Protein AF-A0A969NLT0-F1 (afdb_monomer_lite)

Sequence (272 aa):
MYQADAVTLHLYNGHGLNSQIDSNSTYPFFSSEEVQLILGQPFRSWQKLQNNDQLKLIPDNKQIWITEYNLFENVFGKNNRDKQQRVMGSWTHGLYALTMSLLFLEDSRIAIACNHVLTGNSRFAAIFANKGSFINPSDEDFRVKPKSLSATGSTLSLLGEATSGMTQAQKIDFSPESTLVGKKNFKYPALYGWTFNDGKHSQAIITNLSNQNIRINLEQIFSDSVSYQQFSAAPQTLIKGNEVIKRKSDTVFPEIMLPAYSVTKLSSLPSF

Structure (mmCIF, N/CA/C/O backbone):
data_AF-A0A969NLT0-F1
#
_entry.id   AF-A0A969NLT0-F1
#
loop_
_atom_site.group_PDB
_atom_site.id
_atom_site.type_symbol
_atom_site.label_atom_id
_atom_site.label_alt_id
_atom_site.label_comp_id
_atom_site.label_asym_id
_atom_site.label_entity_id
_atom_site.label_seq_id
_atom_site.pdbx_PDB_ins_code
_atom_site.Cartn_x
_atom_site.Cartn_y
_atom_site.Cartn_z
_atom_site.occupancy
_atom_site.B_iso_or_equiv
_atom_site.auth_seq_id
_atom_site.auth_comp_id
_atom_site.auth_asym_id
_atom_site.auth_atom_id
_atom_site.pdbx_PDB_model_num
ATOM 1 N N . MET A 1 1 ? -36.506 -9.979 -10.449 1.00 52.00 1 MET A N 1
ATOM 2 C CA . MET A 1 1 ? -35.798 -10.329 -9.199 1.00 52.00 1 MET A CA 1
ATOM 3 C C . MET A 1 1 ? -34.416 -10.827 -9.606 1.00 52.00 1 MET A C 1
ATOM 5 O O . MET A 1 1 ? -34.352 -11.805 -10.339 1.00 52.00 1 MET A O 1
ATOM 9 N N . TYR A 1 2 ? -33.337 -10.107 -9.284 1.00 60.22 2 TYR A N 1
ATOM 10 C CA . TYR A 1 2 ? -31.988 -10.496 -9.722 1.00 60.22 2 TYR A CA 1
ATOM 11 C C . TYR A 1 2 ? -31.476 -11.670 -8.873 1.00 60.22 2 TYR A C 1
ATOM 13 O O . TYR A 1 2 ? -31.337 -11.534 -7.656 1.00 60.22 2 TYR A O 1
ATOM 21 N N . GLN A 1 3 ? -31.236 -12.811 -9.526 1.00 84.25 3 GLN A N 1
ATOM 22 C CA . GLN A 1 3 ? -30.889 -14.094 -8.896 1.00 84.25 3 GLN A CA 1
ATOM 23 C C . GLN A 1 3 ? -29.448 -14.174 -8.374 1.00 84.25 3 GLN A C 1
ATOM 25 O O . GLN A 1 3 ? -29.177 -14.995 -7.513 1.00 84.25 3 GLN A O 1
ATOM 30 N N . ALA A 1 4 ? -28.525 -13.350 -8.876 1.00 87.88 4 ALA A N 1
ATOM 31 C CA . ALA A 1 4 ? -27.116 -13.429 -8.488 1.00 87.88 4 ALA A CA 1
ATOM 32 C C . ALA A 1 4 ? -26.875 -12.874 -7.075 1.00 87.88 4 ALA A C 1
ATOM 34 O O . ALA A 1 4 ? -27.399 -11.809 -6.749 1.00 87.88 4 ALA A O 1
ATOM 35 N N . ASP A 1 5 ? -26.059 -13.550 -6.264 1.00 88.38 5 ASP A N 1
ATOM 36 C CA . ASP A 1 5 ? -25.717 -13.131 -4.892 1.00 88.38 5 ASP A CA 1
ATOM 37 C C . ASP A 1 5 ? -24.634 -12.043 -4.839 1.00 88.38 5 ASP A C 1
ATOM 39 O O . ASP A 1 5 ? -24.593 -11.237 -3.905 1.00 88.38 5 ASP A O 1
ATOM 43 N N . ALA A 1 6 ? -23.791 -11.980 -5.873 1.00 93.69 6 ALA A N 1
ATOM 44 C CA . ALA A 1 6 ? -22.678 -11.048 -5.964 1.00 93.69 6 ALA A CA 1
ATOM 45 C C . ALA A 1 6 ? -22.436 -10.550 -7.397 1.00 93.69 6 ALA A C 1
ATOM 47 O O . ALA A 1 6 ? -22.827 -11.193 -8.375 1.00 93.69 6 ALA A O 1
ATOM 48 N N . VAL A 1 7 ? -21.747 -9.414 -7.509 1.00 94.06 7 VAL A N 1
ATOM 49 C CA . VAL A 1 7 ? -21.198 -8.872 -8.759 1.00 94.06 7 VAL A CA 1
ATOM 50 C C . VAL A 1 7 ? -19.675 -8.906 -8.692 1.00 94.06 7 VAL A C 1
ATOM 52 O O . VAL A 1 7 ? -19.083 -8.499 -7.694 1.00 94.06 7 VAL A O 1
ATOM 55 N N . THR A 1 8 ? -19.030 -9.363 -9.764 1.00 94.88 8 THR A N 1
ATOM 56 C CA . THR A 1 8 ? -17.567 -9.450 -9.850 1.00 94.88 8 THR A CA 1
ATOM 57 C C . THR A 1 8 ? -16.970 -8.249 -10.575 1.00 94.88 8 THR A C 1
ATOM 59 O O . THR A 1 8 ? -17.441 -7.893 -11.657 1.00 94.88 8 THR A O 1
AT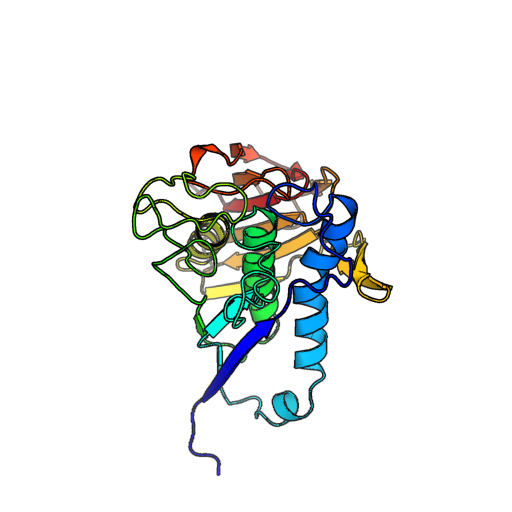OM 62 N N . LEU A 1 9 ? -15.901 -7.666 -10.031 1.00 94.81 9 LEU A N 1
ATOM 63 C CA . LEU A 1 9 ? -15.171 -6.545 -10.631 1.00 94.81 9 LEU A CA 1
ATOM 64 C C . LEU A 1 9 ? -13.683 -6.874 -10.777 1.00 94.81 9 LEU A C 1
ATOM 66 O O . LEU A 1 9 ? -13.064 -7.397 -9.852 1.00 94.81 9 LEU A O 1
ATOM 70 N N . HIS A 1 10 ? -13.094 -6.511 -11.918 1.00 94.88 10 HIS A N 1
ATOM 71 C CA . HIS A 1 10 ? -11.644 -6.547 -12.135 1.00 94.88 10 HIS A CA 1
ATOM 72 C C . HIS A 1 10 ? -11.117 -5.113 -12.201 1.00 94.88 10 HIS A C 1
ATOM 74 O O . HIS A 1 10 ? -11.501 -4.345 -13.086 1.00 94.88 10 HIS A O 1
ATOM 80 N N . LEU A 1 11 ? -10.250 -4.736 -11.262 1.00 94.62 11 LEU A N 1
ATOM 81 C CA . LEU A 1 11 ? -9.803 -3.357 -11.076 1.00 94.62 11 LEU A CA 1
ATOM 82 C C . LEU A 1 11 ? -8.306 -3.223 -11.363 1.00 94.62 11 LEU A C 1
ATOM 84 O O . LEU A 1 11 ? -7.460 -3.302 -10.472 1.00 94.62 11 LEU A O 1
ATOM 88 N N . TYR A 1 12 ? -7.994 -2.971 -12.632 1.00 92.12 12 TYR A N 1
ATOM 89 C CA . TYR A 1 12 ? -6.643 -2.706 -13.118 1.00 92.12 12 TYR A CA 1
ATOM 90 C C . TYR A 1 12 ? -6.475 -1.225 -13.437 1.00 92.12 12 TYR A C 1
ATOM 92 O O . TYR A 1 12 ? -6.962 -0.731 -14.455 1.00 92.12 12 TYR A O 1
ATOM 100 N N . ASN A 1 13 ? -5.778 -0.507 -12.556 1.00 92.44 13 ASN A N 1
ATOM 101 C CA . ASN A 1 13 ? -5.567 0.931 -12.692 1.00 92.44 13 ASN A CA 1
ATOM 102 C C . ASN A 1 13 ? -4.110 1.242 -13.037 1.00 92.44 13 ASN A C 1
ATOM 104 O O . ASN A 1 13 ? -3.180 0.618 -12.532 1.00 92.44 13 ASN A O 1
ATOM 108 N N . GLY A 1 14 ? -3.908 2.237 -13.900 1.00 93.56 14 GLY A N 1
ATOM 109 C CA . GLY A 1 14 ? -2.571 2.692 -14.268 1.00 93.56 14 GLY A CA 1
ATOM 110 C C . GLY A 1 14 ? -1.877 3.502 -13.170 1.00 93.56 14 GLY A C 1
ATOM 111 O O . GLY A 1 14 ? -2.517 4.093 -12.298 1.00 93.56 14 GLY A O 1
ATOM 112 N N . HIS A 1 15 ? -0.555 3.623 -13.287 1.00 94.06 15 HIS A N 1
ATOM 113 C CA . HIS A 1 15 ? 0.282 4.489 -12.443 1.00 94.06 15 HIS A CA 1
ATOM 114 C C . HIS A 1 15 ? 0.031 5.992 -12.666 1.00 94.06 15 HIS A C 1
ATOM 116 O O . HIS A 1 15 ? 0.393 6.824 -11.844 1.00 94.06 15 HIS A O 1
ATOM 122 N N . GLY A 1 16 ? -0.603 6.378 -13.778 1.00 92.94 16 GLY A N 1
ATOM 123 C CA . GLY A 1 16 ? -1.070 7.746 -13.989 1.00 92.94 16 GLY A CA 1
ATOM 124 C C . GLY A 1 16 ? -0.045 8.749 -14.513 1.00 92.94 16 GLY A C 1
ATOM 125 O O . GLY A 1 16 ? -0.434 9.895 -14.734 1.00 92.94 16 GLY A O 1
ATOM 126 N N . LEU A 1 17 ? 1.199 8.360 -14.772 1.00 93.19 17 LEU A N 1
ATOM 127 C CA . LEU A 1 17 ? 2.192 9.270 -15.350 1.00 93.19 17 LEU A CA 1
ATOM 128 C C . LEU A 1 17 ? 1.921 9.516 -16.838 1.00 93.19 17 LEU A C 1
ATOM 130 O O . LEU A 1 17 ? 1.427 8.638 -17.540 1.00 93.19 17 LEU A O 1
ATOM 134 N N . ASN A 1 18 ? 2.242 10.727 -17.293 1.00 88.81 18 ASN A N 1
ATOM 135 C CA . ASN A 1 18 ? 2.190 11.135 -18.703 1.00 88.81 18 ASN A CA 1
ATOM 136 C C . ASN A 1 18 ? 3.574 11.548 -19.238 1.00 88.81 18 ASN A C 1
ATOM 138 O O . ASN A 1 18 ? 3.702 11.866 -20.417 1.00 88.81 18 ASN A O 1
ATOM 142 N N . SER A 1 19 ? 4.580 11.614 -18.364 1.00 86.69 19 SER A N 1
ATOM 143 C CA . SER A 1 19 ? 5.957 11.951 -18.714 1.00 86.69 19 SER A CA 1
ATOM 144 C C . SER A 1 19 ? 6.549 10.903 -19.649 1.00 86.69 19 SER A C 1
ATOM 146 O O . SER A 1 19 ? 6.223 9.714 -19.555 1.00 86.69 19 SER A O 1
ATOM 148 N N . GLN A 1 20 ? 7.432 11.348 -20.538 1.00 84.75 20 GLN A N 1
ATOM 149 C CA . GLN A 1 20 ? 8.248 10.439 -21.330 1.00 84.75 20 GLN A CA 1
ATOM 150 C C . GLN A 1 20 ? 9.296 9.771 -20.437 1.00 84.75 20 GLN A C 1
ATOM 152 O O . GLN A 1 20 ? 9.750 10.355 -19.455 1.00 84.75 20 GLN A O 1
ATOM 157 N N . ILE A 1 21 ? 9.659 8.536 -20.777 1.00 84.44 21 ILE A N 1
ATOM 158 C CA . ILE A 1 21 ? 10.780 7.844 -20.142 1.00 84.44 21 ILE A CA 1
ATOM 159 C C . ILE A 1 21 ? 12.066 8.446 -20.713 1.00 84.44 21 ILE A C 1
ATOM 161 O O . ILE A 1 21 ? 12.259 8.426 -21.928 1.00 84.44 21 ILE A O 1
ATOM 165 N N . ASP A 1 22 ? 12.926 8.982 -19.848 1.00 79.38 22 ASP A N 1
ATOM 166 C CA . ASP A 1 22 ? 14.267 9.419 -20.238 1.00 79.38 22 ASP A CA 1
ATOM 167 C C . ASP A 1 22 ? 15.099 8.192 -20.633 1.00 79.38 22 ASP A C 1
ATOM 169 O O . ASP A 1 22 ? 15.206 7.233 -19.863 1.00 79.38 22 ASP A O 1
ATOM 173 N N . SER A 1 23 ? 15.698 8.219 -21.825 1.00 74.88 23 SER A N 1
ATOM 174 C CA . SER A 1 23 ? 16.539 7.137 -22.342 1.00 74.88 23 SER A CA 1
ATOM 175 C C . SER A 1 23 ? 17.758 6.837 -21.468 1.00 74.88 23 SER A C 1
ATOM 177 O O . SER A 1 23 ? 18.294 5.738 -21.556 1.00 74.88 23 SER A O 1
ATOM 179 N N . ASN A 1 24 ? 18.185 7.789 -20.635 1.00 80.06 24 ASN A N 1
ATOM 180 C CA . ASN A 1 24 ? 19.311 7.625 -19.715 1.00 80.06 24 ASN A CA 1
ATOM 181 C C . ASN A 1 24 ? 18.887 7.196 -18.300 1.00 80.06 24 ASN A C 1
ATOM 183 O O . ASN A 1 24 ? 19.746 6.984 -17.444 1.00 80.06 24 ASN A O 1
ATOM 187 N N . SER A 1 25 ? 17.583 7.087 -18.026 1.00 82.19 25 SER A N 1
ATOM 188 C CA . SER A 1 25 ? 17.093 6.682 -16.706 1.00 82.19 25 SER A CA 1
ATOM 189 C C . SER A 1 25 ? 17.266 5.181 -16.464 1.00 82.19 25 SER A C 1
ATOM 191 O O . SER A 1 25 ? 17.147 4.357 -17.372 1.00 82.19 25 SER A O 1
ATOM 193 N N . THR A 1 26 ? 17.534 4.813 -15.213 1.00 87.12 26 THR A N 1
ATOM 194 C CA . THR A 1 26 ? 17.548 3.416 -14.770 1.00 87.12 26 THR A CA 1
ATOM 195 C C . THR A 1 26 ? 16.189 3.027 -14.201 1.00 87.12 26 THR A C 1
ATOM 197 O O . THR A 1 26 ? 15.471 3.850 -13.633 1.00 87.12 26 THR A O 1
ATOM 200 N N . TYR A 1 27 ? 15.813 1.758 -14.362 1.00 91.06 27 TYR A N 1
ATOM 201 C CA . TYR A 1 27 ? 14.571 1.243 -13.799 1.00 91.06 27 TYR A CA 1
ATOM 202 C C . TYR A 1 27 ? 14.592 1.306 -12.259 1.00 91.06 27 TYR A C 1
ATOM 204 O O . TYR A 1 27 ? 15.582 0.879 -11.656 1.00 91.06 27 TYR A O 1
ATOM 212 N N . PRO A 1 28 ? 13.515 1.770 -11.597 1.00 93.81 28 PRO A N 1
ATOM 213 C CA . PRO A 1 28 ? 12.198 2.103 -12.146 1.00 93.81 28 PRO A CA 1
ATOM 214 C C . PRO A 1 28 ? 12.100 3.504 -12.780 1.00 93.81 28 PRO A C 1
ATOM 216 O O . PRO A 1 28 ? 12.641 4.480 -12.269 1.00 93.81 28 PRO A O 1
ATOM 219 N N . PHE A 1 29 ? 11.347 3.614 -13.882 1.00 93.50 29 PHE A N 1
ATOM 220 C CA . PHE A 1 29 ? 11.294 4.803 -14.749 1.00 93.50 29 PHE A CA 1
ATOM 221 C C . PHE A 1 29 ? 10.303 5.879 -14.267 1.00 93.50 29 PHE A C 1
ATOM 223 O O . PHE A 1 29 ? 9.329 6.213 -14.955 1.00 93.50 29 PHE A O 1
ATOM 230 N N . PHE A 1 30 ? 10.526 6.411 -13.070 1.00 94.12 30 PHE A N 1
ATOM 231 C CA . PHE A 1 30 ? 9.812 7.575 -12.534 1.00 94.12 30 PHE A CA 1
ATOM 232 C C . PHE A 1 30 ? 10.708 8.361 -11.576 1.00 94.12 30 PHE A C 1
ATOM 234 O O . PHE A 1 30 ? 11.586 7.761 -10.966 1.00 94.12 30 PHE A O 1
ATOM 241 N N . SER A 1 31 ? 10.495 9.669 -11.418 1.00 93.50 31 SER A N 1
ATOM 242 C CA . SER A 1 31 ? 11.267 10.509 -10.484 1.00 93.50 31 SER A CA 1
ATOM 243 C C . SER A 1 31 ? 10.633 10.617 -9.088 1.00 93.50 31 SER A C 1
ATOM 245 O O . SER A 1 31 ? 9.492 10.208 -8.864 1.00 93.50 31 SER A O 1
ATOM 247 N N . SER A 1 32 ? 11.352 11.202 -8.124 1.00 91.69 32 SER A N 1
ATOM 248 C CA . SER A 1 32 ? 10.833 11.477 -6.774 1.00 91.69 32 SER A CA 1
ATOM 249 C C . SER A 1 32 ? 9.589 12.368 -6.773 1.00 91.69 32 SER A C 1
ATOM 251 O O . SER A 1 32 ? 8.686 12.168 -5.961 1.00 91.69 32 SER A O 1
ATOM 253 N N . GLU A 1 33 ? 9.515 13.324 -7.695 1.00 91.81 33 GLU A N 1
ATOM 254 C CA . GLU A 1 33 ? 8.411 14.282 -7.826 1.00 91.81 33 GLU A CA 1
ATOM 255 C C . GLU A 1 33 ? 7.146 13.598 -8.365 1.00 91.81 33 GLU A C 1
ATOM 257 O O . GLU A 1 33 ? 6.021 14.009 -8.083 1.00 91.81 33 GLU A O 1
ATOM 262 N N . GLU A 1 34 ? 7.320 12.507 -9.108 1.00 96.38 34 GLU A N 1
ATOM 263 C CA . GLU A 1 34 ? 6.232 11.738 -9.703 1.00 96.38 34 GLU A CA 1
ATOM 264 C C . GLU A 1 34 ? 5.563 10.769 -8.723 1.00 96.38 34 GLU A C 1
ATOM 266 O O . GLU A 1 34 ? 4.451 10.303 -8.980 1.00 96.38 34 GLU A O 1
ATOM 271 N N . VAL A 1 35 ? 6.187 10.496 -7.572 1.00 98.19 35 VAL A N 1
ATOM 272 C CA . VAL A 1 35 ? 5.668 9.557 -6.565 1.00 98.19 35 VAL A CA 1
ATOM 273 C C . VAL A 1 35 ? 4.272 9.961 -6.099 1.00 98.19 35 VAL A C 1
ATOM 275 O O . VAL A 1 35 ? 3.382 9.114 -6.021 1.00 98.19 35 VAL A O 1
ATOM 278 N N . GLN A 1 36 ? 4.038 11.257 -5.874 1.00 97.94 36 GLN A N 1
ATOM 279 C CA . GLN A 1 36 ? 2.726 11.749 -5.451 1.00 97.94 36 GLN A CA 1
ATOM 280 C C . GLN A 1 36 ? 1.653 11.587 -6.538 1.00 97.94 36 GLN A C 1
ATOM 282 O O . GLN A 1 36 ? 0.472 11.421 -6.229 1.00 97.94 36 GLN A O 1
ATOM 287 N N . LEU A 1 37 ? 2.041 11.597 -7.816 1.00 98.12 37 LEU A N 1
ATOM 288 C CA . LEU A 1 37 ? 1.116 11.339 -8.919 1.00 98.12 37 LEU A CA 1
ATOM 289 C C . LEU A 1 37 ? 0.699 9.865 -8.948 1.00 98.12 37 LEU A C 1
ATOM 291 O O . LEU A 1 37 ? -0.473 9.577 -9.200 1.00 98.12 37 LEU A O 1
ATOM 295 N N . ILE A 1 38 ? 1.644 8.960 -8.668 1.00 98.50 38 ILE A N 1
ATOM 296 C CA . ILE A 1 38 ? 1.419 7.511 -8.624 1.00 98.50 38 ILE A CA 1
ATOM 297 C C . ILE A 1 38 ? 0.571 7.134 -7.406 1.00 98.50 38 ILE A C 1
ATOM 299 O O . ILE A 1 38 ? -0.462 6.486 -7.563 1.00 98.50 38 ILE A O 1
ATOM 303 N N . LEU A 1 39 ? 0.960 7.564 -6.202 1.00 98.69 39 LEU A N 1
ATOM 304 C CA . LEU A 1 39 ? 0.263 7.214 -4.957 1.00 98.69 39 LEU A CA 1
ATOM 305 C C . LEU A 1 39 ? -1.113 7.886 -4.822 1.00 98.69 39 LEU A C 1
ATOM 307 O O . LEU A 1 39 ? -1.964 7.385 -4.094 1.00 98.69 39 LEU A O 1
ATOM 311 N N . GLY A 1 40 ? -1.378 8.956 -5.578 1.00 98.50 40 GLY A N 1
ATOM 312 C CA . GLY A 1 40 ? -2.713 9.552 -5.686 1.00 98.50 40 GLY A CA 1
ATOM 313 C C . GLY A 1 40 ? -3.670 8.806 -6.627 1.00 98.50 40 GLY A C 1
ATOM 314 O O . GLY A 1 40 ? -4.880 9.044 -6.590 1.00 98.50 40 GLY A O 1
ATOM 315 N N . GLN A 1 41 ? -3.178 7.910 -7.495 1.00 98.31 41 GLN A N 1
ATOM 316 C CA . GLN A 1 41 ? -4.043 7.220 -8.460 1.00 98.31 41 GLN A CA 1
ATOM 317 C C . GLN A 1 41 ? -5.031 6.214 -7.868 1.00 98.31 41 GLN A C 1
ATOM 319 O O . GLN A 1 41 ? -6.144 6.167 -8.401 1.00 98.31 41 GLN A O 1
ATOM 324 N N . PRO A 1 42 ? -4.707 5.432 -6.818 1.00 98.50 42 PRO A N 1
ATOM 325 C CA . PRO A 1 42 ? -5.686 4.578 -6.154 1.00 98.50 42 PRO A CA 1
ATOM 326 C C . PRO A 1 42 ? -6.912 5.377 -5.708 1.00 98.50 42 PRO A C 1
ATOM 328 O O . PRO A 1 42 ? -8.021 5.055 -6.121 1.00 98.50 42 PRO A O 1
ATOM 331 N N . PHE A 1 43 ? -6.710 6.492 -4.997 1.00 98.62 43 PHE A N 1
ATOM 332 C CA . PH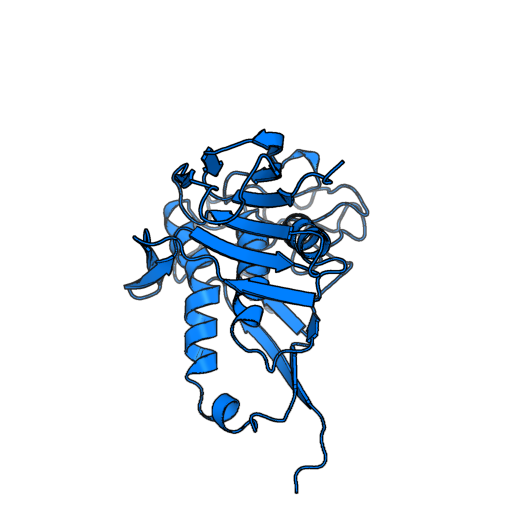E A 1 43 ? -7.787 7.375 -4.536 1.00 98.62 43 PHE A CA 1
ATOM 333 C C . PHE A 1 43 ? -8.598 7.961 -5.688 1.00 98.62 43 PHE A C 1
ATOM 335 O O . PHE A 1 43 ? -9.826 7.910 -5.690 1.00 98.62 43 PHE A O 1
ATOM 342 N N . ARG A 1 44 ? -7.917 8.492 -6.709 1.00 98.06 44 ARG A N 1
ATOM 343 C CA . ARG A 1 44 ? -8.582 9.086 -7.872 1.00 98.06 44 ARG A CA 1
ATOM 344 C C . ARG A 1 44 ? -9.408 8.057 -8.647 1.00 98.06 44 ARG A C 1
ATOM 346 O O . ARG A 1 44 ? -10.495 8.371 -9.131 1.00 98.06 44 ARG A O 1
ATOM 353 N N . SER A 1 45 ? -8.880 6.847 -8.811 1.00 97.12 45 SER A N 1
ATOM 354 C CA . SER A 1 45 ? -9.557 5.764 -9.531 1.00 97.12 45 SER A CA 1
ATOM 355 C C . SER A 1 45 ? -10.725 5.214 -8.721 1.00 97.12 45 SER A C 1
ATOM 357 O O . SER A 1 45 ? -11.789 4.976 -9.288 1.00 97.12 45 SER A O 1
ATOM 359 N N . TRP A 1 46 ? -10.555 5.096 -7.405 1.00 97.38 46 TRP A N 1
ATOM 360 C CA . TRP A 1 46 ? -11.607 4.702 -6.477 1.00 97.38 46 TRP A CA 1
ATOM 361 C C . TRP A 1 46 ? -12.758 5.709 -6.458 1.00 97.38 46 TRP A C 1
ATOM 363 O O . TRP A 1 46 ? -13.892 5.328 -6.728 1.00 97.38 46 TRP A O 1
ATOM 373 N N . GLN A 1 47 ? -12.472 7.008 -6.314 1.00 97.19 47 GLN A N 1
ATOM 374 C CA . GLN A 1 47 ? -13.498 8.051 -6.389 1.00 97.19 47 GLN A CA 1
ATOM 375 C C . GLN A 1 47 ? -14.230 8.030 -7.742 1.00 97.19 47 GLN A C 1
ATOM 377 O O . GLN A 1 47 ? -15.447 8.199 -7.809 1.00 97.19 47 GLN A O 1
ATOM 382 N N . LYS A 1 48 ? -13.508 7.806 -8.849 1.00 95.94 48 LYS A N 1
ATOM 383 C CA . LYS A 1 48 ? -14.134 7.663 -10.171 1.00 95.94 48 LYS A CA 1
ATOM 384 C C . LYS A 1 48 ? -15.065 6.447 -10.226 1.00 95.94 48 LYS A C 1
ATOM 386 O O . LYS A 1 48 ? -16.125 6.544 -10.837 1.00 95.94 48 LYS A O 1
ATOM 391 N N . LEU A 1 49 ? -14.668 5.323 -9.630 1.00 94.81 49 LEU A N 1
ATOM 392 C CA . LEU A 1 49 ? -15.474 4.106 -9.575 1.00 94.81 49 LEU A CA 1
ATOM 393 C C . LEU A 1 49 ? -16.722 4.301 -8.705 1.00 94.81 49 LEU A C 1
ATOM 395 O O . LEU A 1 49 ? -17.812 3.988 -9.166 1.00 94.81 49 LEU A O 1
ATOM 399 N N . GLN A 1 50 ? -16.591 4.898 -7.519 1.00 94.06 50 GLN A N 1
ATOM 400 C CA . GLN A 1 50 ? -17.721 5.239 -6.643 1.00 94.06 50 GLN A CA 1
ATOM 401 C C . GLN A 1 50 ? -18.728 6.172 -7.334 1.00 94.06 50 GLN A C 1
ATOM 403 O O . GLN A 1 50 ? -19.939 6.048 -7.164 1.00 94.06 50 GLN A O 1
ATOM 408 N N . ASN A 1 51 ? -18.235 7.085 -8.173 1.00 94.25 51 ASN A N 1
ATOM 409 C CA . ASN A 1 51 ? -19.077 7.985 -8.956 1.00 94.25 51 ASN A CA 1
ATOM 410 C C . ASN A 1 51 ? -19.631 7.367 -10.248 1.00 94.25 51 ASN A C 1
ATOM 412 O O . ASN A 1 51 ? -20.424 8.026 -10.919 1.00 94.25 51 ASN A O 1
ATOM 416 N N . ASN A 1 52 ? -19.247 6.139 -10.604 1.00 93.19 52 ASN A N 1
ATOM 417 C CA . ASN A 1 52 ? -19.726 5.462 -11.804 1.00 93.19 52 ASN A CA 1
ATOM 418 C C . ASN A 1 52 ? -21.170 4.980 -11.617 1.00 93.19 52 ASN A C 1
ATOM 420 O O . ASN A 1 52 ? -21.467 4.218 -10.697 1.00 93.19 52 ASN A O 1
ATOM 424 N N . ASP A 1 53 ? -22.052 5.367 -12.536 1.00 90.81 53 ASP A N 1
ATOM 425 C CA . ASP A 1 53 ? -23.466 4.999 -12.485 1.00 90.81 53 ASP A CA 1
ATOM 426 C C . ASP A 1 53 ? -23.687 3.481 -12.530 1.00 90.81 53 ASP A C 1
ATOM 428 O O . ASP A 1 53 ? -24.585 2.983 -11.865 1.00 90.81 53 ASP A O 1
ATOM 432 N N . GLN A 1 54 ? -22.827 2.714 -13.208 1.00 87.12 54 GLN A N 1
ATOM 433 C CA . GLN A 1 54 ? -22.912 1.250 -13.224 1.00 87.12 54 GLN A CA 1
ATOM 434 C C . GLN A 1 54 ? -22.658 0.625 -11.849 1.00 87.12 54 GLN A C 1
ATOM 436 O O . GLN A 1 54 ? -23.308 -0.360 -11.510 1.00 87.12 54 GLN A O 1
ATOM 441 N N . LEU A 1 55 ? -21.754 1.194 -11.041 1.00 88.44 55 LEU A N 1
ATOM 442 C CA . LEU A 1 55 ? -21.541 0.718 -9.670 1.00 88.44 55 LEU A CA 1
ATOM 443 C C . LEU A 1 55 ? -22.755 1.043 -8.790 1.00 88.44 55 LEU A C 1
ATOM 445 O O . LEU A 1 55 ? -23.156 0.233 -7.958 1.00 88.44 55 LEU A O 1
ATOM 449 N N . LYS A 1 56 ? -23.373 2.210 -9.007 1.00 88.44 56 LYS A N 1
ATOM 450 C CA . LYS A 1 56 ? -24.586 2.640 -8.294 1.00 88.44 56 LYS A CA 1
ATOM 451 C C . LYS A 1 56 ? -25.823 1.809 -8.651 1.00 88.44 56 LYS A C 1
ATOM 453 O O . LYS A 1 56 ? -26.774 1.795 -7.881 1.00 88.44 56 LYS A O 1
ATOM 458 N N . LEU A 1 57 ? -25.818 1.109 -9.790 1.00 90.44 57 LEU A N 1
ATOM 459 C CA . LEU A 1 57 ? -26.881 0.167 -10.159 1.00 90.44 57 LEU A CA 1
ATOM 460 C C . LEU A 1 57 ? -26.822 -1.150 -9.372 1.00 90.44 57 LEU A C 1
ATOM 462 O O . LEU A 1 57 ? -27.799 -1.900 -9.392 1.00 90.44 57 LEU A O 1
ATOM 466 N N . ILE A 1 58 ? -25.703 -1.457 -8.704 1.00 90.81 58 ILE A N 1
ATOM 467 C CA . ILE A 1 58 ? -25.594 -2.645 -7.853 1.00 90.81 58 ILE A CA 1
ATOM 468 C C . ILE A 1 58 ? -26.448 -2.406 -6.600 1.00 90.81 58 ILE A C 1
ATOM 470 O O . ILE A 1 58 ? -26.153 -1.469 -5.856 1.00 90.81 58 ILE A O 1
ATOM 474 N N . PRO A 1 59 ? -27.483 -3.228 -6.341 1.00 90.94 59 PRO A N 1
ATOM 475 C CA . PRO A 1 59 ? -28.330 -3.050 -5.168 1.00 90.94 59 PRO A CA 1
ATOM 476 C C . PRO A 1 59 ? -27.538 -3.167 -3.862 1.00 90.94 59 PRO A C 1
ATOM 478 O O . PRO A 1 59 ? -26.617 -3.976 -3.765 1.00 90.94 59 PRO A O 1
ATOM 481 N N . ASP A 1 60 ? -27.954 -2.433 -2.830 1.00 90.44 60 ASP A N 1
ATOM 482 C CA . ASP A 1 60 ? -27.257 -2.397 -1.534 1.00 90.44 60 ASP A CA 1
ATOM 483 C C . ASP A 1 60 ? -27.194 -3.758 -0.825 1.00 90.44 60 ASP A C 1
ATOM 485 O O . ASP A 1 60 ? -26.312 -4.001 -0.009 1.00 90.44 60 ASP A O 1
ATOM 489 N N . ASN A 1 61 ? -28.109 -4.671 -1.159 1.00 90.50 61 ASN A N 1
ATOM 490 C CA . ASN A 1 61 ? -28.148 -6.027 -0.618 1.00 90.50 61 ASN A CA 1
ATOM 491 C C . ASN A 1 61 ? -27.355 -7.056 -1.444 1.00 90.50 61 ASN A C 1
ATOM 493 O O . ASN A 1 61 ? -27.498 -8.257 -1.204 1.00 90.50 61 ASN A O 1
ATOM 497 N N . LYS A 1 62 ? -26.571 -6.624 -2.439 1.00 93.62 62 LYS A N 1
ATOM 498 C CA . LYS A 1 62 ? -25.699 -7.500 -3.230 1.00 93.62 62 LYS A CA 1
ATOM 499 C C . LYS A 1 62 ? -24.248 -7.304 -2.834 1.00 93.62 62 LYS A C 1
ATOM 501 O O . LYS A 1 62 ? -23.786 -6.180 -2.660 1.00 93.62 62 LYS A O 1
ATOM 506 N N . GLN A 1 63 ? -23.525 -8.415 -2.736 1.00 96.12 63 GLN A N 1
ATOM 507 C CA . GLN A 1 63 ? -22.093 -8.369 -2.486 1.00 96.12 63 GLN A CA 1
ATOM 508 C C . GLN A 1 63 ? -21.330 -7.948 -3.744 1.00 96.12 63 GLN A C 1
ATOM 510 O O . GLN A 1 63 ? -21.749 -8.193 -4.877 1.00 96.12 63 GLN A O 1
ATOM 515 N N . ILE A 1 64 ? -20.161 -7.361 -3.531 1.00 96.88 64 ILE A N 1
ATOM 516 C CA . ILE A 1 64 ? -19.179 -7.059 -4.564 1.00 96.88 64 ILE A CA 1
ATOM 517 C C . ILE A 1 64 ? -17.948 -7.922 -4.300 1.00 96.88 64 ILE A C 1
ATOM 519 O O . ILE A 1 64 ? -17.401 -7.932 -3.195 1.00 96.88 64 ILE A O 1
ATOM 523 N N . TRP A 1 65 ? -17.504 -8.655 -5.317 1.00 97.56 65 TRP A N 1
ATOM 524 C CA . TRP A 1 65 ? -16.274 -9.439 -5.278 1.00 97.56 65 TRP A CA 1
ATOM 525 C C . TRP A 1 65 ? -15.262 -8.828 -6.240 1.00 97.56 65 TRP A C 1
ATOM 527 O O . TRP A 1 65 ? -15.418 -8.887 -7.459 1.00 97.56 65 TRP A O 1
ATOM 537 N N . ILE A 1 66 ? -14.201 -8.241 -5.700 1.00 97.44 66 ILE A N 1
ATOM 538 C CA . ILE A 1 66 ? -13.061 -7.787 -6.492 1.00 97.44 66 ILE A CA 1
ATOM 539 C C . ILE A 1 66 ? -12.147 -8.993 -6.682 1.00 97.44 66 ILE A C 1
ATOM 541 O O . ILE A 1 66 ? -11.242 -9.247 -5.891 1.00 97.44 66 ILE A O 1
ATOM 545 N N . THR A 1 67 ? -12.422 -9.784 -7.713 1.00 96.50 67 THR A N 1
ATOM 546 C CA . THR A 1 67 ? -11.721 -11.050 -7.976 1.00 96.50 67 THR A CA 1
ATOM 547 C C . THR A 1 67 ? -10.318 -10.844 -8.532 1.00 96.50 67 THR A C 1
ATOM 549 O O . THR A 1 67 ? -9.485 -11.740 -8.426 1.00 96.50 67 THR A O 1
ATOM 552 N N . GLU A 1 68 ? -10.031 -9.657 -9.069 1.00 96.00 68 GLU A N 1
ATOM 553 C CA . GLU A 1 68 ? -8.693 -9.267 -9.497 1.00 96.00 68 GLU A CA 1
ATOM 554 C C . GLU A 1 68 ? -8.474 -7.763 -9.305 1.00 96.00 68 GLU A C 1
ATOM 556 O O . GLU A 1 68 ? -9.269 -6.940 -9.765 1.00 96.00 68 GLU A O 1
ATOM 561 N N . TYR A 1 69 ? -7.358 -7.387 -8.684 1.00 97.50 69 TYR A N 1
ATOM 562 C CA . TYR A 1 69 ? -6.843 -6.020 -8.743 1.00 97.50 69 TYR A CA 1
ATOM 563 C C . TYR A 1 69 ? -5.318 -5.982 -8.704 1.00 97.50 69 TYR A C 1
ATOM 565 O O . TYR A 1 69 ? -4.683 -6.782 -8.009 1.00 97.50 69 TYR A O 1
ATOM 573 N N . ASN A 1 70 ? -4.735 -5.017 -9.417 1.00 96.06 70 ASN A N 1
ATOM 574 C CA . ASN A 1 70 ? -3.354 -4.576 -9.228 1.00 96.06 70 ASN A CA 1
ATOM 575 C C . ASN A 1 70 ? -3.088 -3.242 -9.956 1.00 96.06 70 ASN A C 1
ATOM 577 O O . ASN A 1 70 ? -3.930 -2.751 -10.717 1.00 96.06 70 ASN A O 1
ATOM 581 N N . LEU A 1 71 ? -1.891 -2.682 -9.770 1.00 95.56 71 LEU A N 1
ATOM 582 C CA . LEU A 1 71 ? -1.335 -1.686 -10.680 1.00 95.56 71 LEU A CA 1
ATOM 583 C C . LEU A 1 71 ? -1.121 -2.332 -12.051 1.00 95.56 71 LEU A C 1
ATOM 585 O O . LEU A 1 71 ? -0.508 -3.391 -12.166 1.00 95.56 71 LEU A O 1
ATOM 589 N N . PHE A 1 72 ? -1.609 -1.679 -13.099 1.00 91.94 72 PHE A N 1
ATOM 590 C CA . PHE A 1 72 ? -1.475 -2.148 -14.471 1.00 91.94 72 PHE A CA 1
ATOM 591 C C . PHE A 1 72 ? -0.608 -1.205 -15.299 1.00 91.94 72 PHE A C 1
ATOM 593 O O . PHE A 1 72 ? -0.813 0.007 -15.334 1.00 91.94 72 PHE A O 1
ATOM 600 N N . GLU A 1 73 ? 0.347 -1.785 -16.013 1.00 90.12 73 GLU A N 1
ATOM 601 C CA . GLU A 1 73 ? 1.218 -1.102 -16.965 1.00 90.12 73 GLU A CA 1
ATOM 602 C C . GLU A 1 73 ? 1.128 -1.810 -18.309 1.00 90.12 73 GLU A C 1
ATOM 604 O O . GLU A 1 73 ? 0.787 -2.995 -18.381 1.00 90.12 73 GLU A O 1
ATOM 609 N N . ASN A 1 74 ? 1.440 -1.096 -19.392 1.00 80.44 74 ASN A N 1
ATOM 610 C CA . ASN A 1 74 ? 1.504 -1.723 -20.704 1.00 80.44 74 ASN A CA 1
ATOM 611 C C . ASN A 1 74 ? 2.728 -2.646 -20.767 1.00 80.44 74 ASN A C 1
ATOM 613 O O . ASN A 1 74 ? 3.818 -2.232 -21.146 1.00 80.44 74 ASN A O 1
ATOM 617 N N . VAL A 1 75 ? 2.544 -3.901 -20.363 1.00 73.81 75 VAL A N 1
ATOM 618 C CA . VAL A 1 75 ? 3.588 -4.939 -20.316 1.00 73.81 75 VAL A CA 1
ATOM 619 C C . VAL A 1 75 ? 3.421 -6.011 -21.398 1.00 73.81 75 VAL A C 1
ATOM 621 O O . VAL A 1 75 ? 4.248 -6.920 -21.505 1.00 73.81 75 VAL A O 1
ATOM 624 N N . PHE A 1 76 ? 2.367 -5.887 -22.211 1.00 68.88 76 PHE A N 1
ATOM 625 C CA . PHE A 1 76 ? 1.986 -6.817 -23.281 1.00 68.88 76 PHE A CA 1
ATOM 626 C C . PHE A 1 76 ? 2.124 -6.209 -24.688 1.00 68.88 76 PHE A C 1
ATOM 628 O O . PHE A 1 76 ? 1.679 -6.810 -25.664 1.00 68.88 76 PHE A O 1
ATOM 635 N N . GLY A 1 77 ? 2.742 -5.028 -24.808 1.00 61.81 77 GLY A N 1
ATOM 636 C CA . GLY A 1 77 ? 3.037 -4.394 -26.093 1.00 61.81 77 GLY A CA 1
ATOM 637 C C . GLY A 1 77 ? 3.838 -5.300 -27.038 1.00 61.81 77 GLY A C 1
ATOM 638 O O . GLY A 1 77 ? 4.618 -6.150 -26.595 1.00 61.81 77 GLY A O 1
ATOM 639 N N . LYS A 1 78 ? 3.637 -5.123 -28.351 1.00 53.84 78 LYS A N 1
ATOM 640 C CA . LYS A 1 78 ? 4.209 -6.002 -29.386 1.00 53.84 78 LYS A CA 1
ATOM 641 C C . LYS A 1 78 ? 5.729 -5.846 -29.516 1.00 53.84 78 LYS A C 1
ATOM 643 O O . LYS A 1 78 ? 6.396 -6.841 -29.774 1.00 53.84 78 LYS A O 1
ATOM 648 N N . ASN A 1 79 ? 6.279 -4.657 -29.244 1.00 55.59 79 ASN A N 1
ATOM 649 C CA . ASN A 1 79 ? 7.721 -4.388 -29.275 1.00 55.59 79 ASN A CA 1
ATOM 650 C C . ASN A 1 79 ? 8.237 -3.809 -27.943 1.00 55.59 79 ASN A C 1
ATOM 652 O O . ASN A 1 79 ? 7.472 -3.259 -27.154 1.00 55.59 79 ASN A O 1
ATOM 656 N N . ASN A 1 80 ? 9.553 -3.879 -27.694 1.00 53.81 80 ASN A N 1
ATOM 657 C CA . ASN A 1 80 ? 10.172 -3.375 -26.452 1.00 53.81 80 ASN A CA 1
ATOM 658 C C . ASN A 1 80 ? 9.940 -1.871 -26.204 1.00 53.81 80 ASN A C 1
ATOM 660 O O . ASN A 1 80 ? 9.945 -1.451 -25.056 1.00 53.81 80 ASN A O 1
ATOM 664 N N . ARG A 1 81 ? 9.676 -1.073 -27.250 1.00 52.34 81 ARG A N 1
ATOM 665 C CA . ARG A 1 81 ? 9.302 0.351 -27.124 1.00 52.34 81 ARG A CA 1
ATOM 666 C C . ARG A 1 81 ? 7.863 0.566 -26.625 1.00 52.34 81 ARG A C 1
ATOM 668 O O . ARG A 1 81 ? 7.572 1.600 -26.029 1.00 52.34 81 ARG A O 1
ATOM 675 N N . ASP A 1 82 ? 6.987 -0.415 -26.847 1.00 55.75 82 ASP A N 1
ATOM 676 C CA . ASP A 1 82 ? 5.581 -0.383 -26.421 1.00 55.75 82 ASP A CA 1
ATOM 677 C C . ASP A 1 82 ? 5.409 -0.938 -25.000 1.00 55.75 82 ASP A C 1
ATOM 679 O O . ASP A 1 82 ? 4.435 -0.618 -24.321 1.00 55.75 82 ASP A O 1
ATOM 683 N N . LYS A 1 83 ? 6.350 -1.780 -24.549 1.00 61.03 83 LYS A N 1
ATOM 684 C CA . LYS A 1 83 ? 6.392 -2.312 -23.184 1.00 61.03 83 LYS A CA 1
ATOM 685 C C . LYS A 1 83 ? 6.963 -1.249 -22.247 1.00 61.03 83 LYS A C 1
ATOM 687 O O . LYS A 1 83 ? 8.170 -1.049 -22.192 1.00 61.03 83 LYS A O 1
ATOM 692 N N . GLN A 1 84 ? 6.099 -0.583 -21.495 1.00 73.12 84 GLN A N 1
ATOM 693 C CA . GLN A 1 84 ? 6.462 0.521 -20.606 1.00 73.12 84 GLN A CA 1
ATOM 694 C C . GLN A 1 84 ? 6.126 0.165 -19.161 1.00 73.12 84 GLN A C 1
ATOM 696 O O . GLN A 1 84 ? 5.291 0.811 -18.532 1.00 73.12 84 GLN A O 1
ATOM 701 N N . GLN A 1 85 ? 6.765 -0.884 -18.634 1.00 87.12 85 GLN A N 1
ATOM 702 C CA . GLN A 1 85 ? 6.808 -1.026 -17.181 1.00 87.12 85 GLN A CA 1
ATOM 703 C C . GLN A 1 85 ? 7.622 0.137 -16.616 1.00 87.12 85 GLN A C 1
ATOM 705 O O . GLN A 1 85 ? 8.695 0.441 -17.137 1.00 87.12 85 GLN A O 1
ATOM 710 N N . ARG A 1 86 ? 7.112 0.806 -15.588 1.00 92.12 86 ARG A 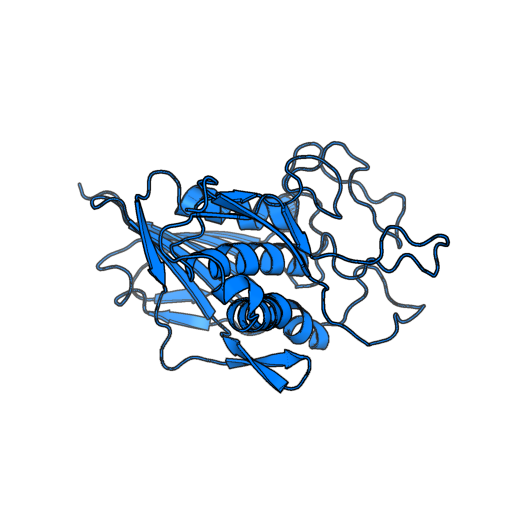N 1
ATOM 711 C CA . ARG A 1 86 ? 7.738 1.992 -14.993 1.00 92.12 86 ARG A CA 1
ATOM 712 C C . ARG A 1 86 ? 7.841 1.857 -13.489 1.00 92.12 86 ARG A C 1
ATOM 714 O O . ARG A 1 86 ? 8.896 2.146 -12.944 1.00 92.12 86 ARG A O 1
ATOM 721 N N . VAL A 1 87 ? 6.771 1.421 -12.835 1.00 95.12 87 VAL A N 1
ATOM 722 C CA . VAL A 1 87 ? 6.629 1.393 -11.376 1.00 95.12 87 VAL A CA 1
ATOM 723 C C . VAL A 1 87 ? 6.708 -0.028 -10.825 1.00 95.12 87 VAL A C 1
ATOM 725 O O . VAL A 1 87 ? 7.117 -0.215 -9.677 1.00 95.12 87 VAL A O 1
ATOM 728 N N . MET A 1 88 ? 6.329 -1.039 -11.609 1.00 94.75 88 MET A N 1
ATOM 729 C CA . MET A 1 88 ? 6.188 -2.421 -11.144 1.00 94.75 88 MET A CA 1
ATOM 730 C C . MET A 1 88 ? 7.416 -2.962 -10.385 1.00 94.75 88 MET A C 1
ATOM 732 O O . MET A 1 88 ? 8.557 -2.930 -10.838 1.00 94.75 88 MET A O 1
ATOM 736 N N . GLY A 1 89 ? 7.180 -3.496 -9.192 1.00 94.75 89 GLY A N 1
ATOM 737 C CA . GLY A 1 89 ? 8.218 -4.088 -8.338 1.00 94.75 89 GLY A CA 1
ATOM 738 C C . GLY A 1 89 ? 9.016 -3.088 -7.488 1.00 94.75 89 GLY A C 1
ATOM 739 O O . GLY A 1 89 ? 9.800 -3.522 -6.642 1.00 94.75 89 GLY A O 1
ATOM 740 N N . SER A 1 90 ? 8.798 -1.781 -7.660 1.00 97.00 90 SER A N 1
ATOM 741 C CA . SER A 1 90 ? 9.312 -0.748 -6.750 1.00 97.00 90 SER A CA 1
ATOM 742 C C . SER A 1 90 ? 8.545 -0.716 -5.422 1.00 97.00 90 SER A C 1
ATOM 744 O O . SER A 1 90 ? 7.435 -1.238 -5.318 1.00 97.00 90 SER A O 1
ATOM 746 N N . TRP A 1 91 ? 9.091 -0.057 -4.402 1.00 98.12 91 TRP A N 1
ATOM 747 C CA . TRP A 1 91 ? 8.383 0.178 -3.143 1.00 98.12 91 TRP A CA 1
ATOM 748 C C . TRP A 1 91 ? 7.071 0.955 -3.339 1.00 98.12 91 TRP A C 1
ATOM 750 O O . TRP A 1 91 ? 6.051 0.599 -2.746 1.00 98.12 91 TRP A O 1
ATOM 760 N N . THR A 1 92 ? 7.052 1.935 -4.252 1.00 98.56 92 THR A N 1
ATOM 761 C CA . THR A 1 92 ? 5.828 2.648 -4.655 1.00 98.56 92 THR A CA 1
ATOM 762 C C . THR A 1 92 ? 4.733 1.695 -5.140 1.00 98.56 92 THR A C 1
ATOM 764 O O . THR A 1 92 ? 3.566 1.908 -4.820 1.00 98.56 92 THR A O 1
ATOM 767 N N . HIS A 1 93 ? 5.080 0.618 -5.859 1.00 98.00 93 HIS A N 1
ATOM 768 C CA . HIS A 1 93 ? 4.110 -0.402 -6.281 1.00 98.00 93 HIS A CA 1
ATOM 769 C C . HIS A 1 93 ? 3.451 -1.096 -5.079 1.00 98.00 93 HIS A C 1
ATOM 771 O O . HIS A 1 93 ? 2.235 -1.286 -5.061 1.00 98.00 93 HIS A O 1
ATOM 777 N N . GLY A 1 94 ? 4.239 -1.427 -4.053 1.00 98.00 94 GLY A N 1
ATOM 778 C CA . GLY A 1 94 ? 3.729 -2.049 -2.832 1.00 98.00 94 GLY A CA 1
ATOM 779 C C . GLY A 1 94 ? 2.771 -1.141 -2.064 1.00 98.00 94 GLY A C 1
ATOM 780 O O . GLY A 1 94 ? 1.696 -1.589 -1.659 1.00 98.00 94 GLY A O 1
ATOM 781 N N . LEU A 1 95 ? 3.128 0.137 -1.893 1.00 98.75 95 LEU A N 1
ATOM 782 C CA . LEU A 1 95 ? 2.247 1.119 -1.251 1.00 98.75 95 LEU A CA 1
ATOM 783 C C . LEU A 1 95 ? 0.965 1.332 -2.063 1.00 98.75 95 LEU A C 1
ATOM 785 O O . LEU A 1 95 ? -0.116 1.309 -1.491 1.00 98.75 95 LEU A O 1
ATOM 789 N N . TYR A 1 96 ? 1.066 1.436 -3.391 1.00 98.75 96 TYR A N 1
ATOM 790 C CA . TYR A 1 96 ? -0.088 1.557 -4.285 1.00 98.75 96 TYR A CA 1
ATOM 791 C C . TYR A 1 96 ? -1.090 0.409 -4.096 1.00 98.75 96 TYR A C 1
ATOM 793 O O . TYR A 1 96 ? -2.285 0.647 -3.912 1.00 98.75 96 TYR A O 1
ATOM 801 N N . ALA A 1 97 ? -0.610 -0.839 -4.117 1.00 98.25 97 ALA A N 1
ATOM 802 C CA . ALA A 1 97 ? -1.459 -2.018 -3.968 1.00 98.25 97 ALA A CA 1
ATOM 803 C C . ALA A 1 97 ? -2.100 -2.100 -2.572 1.00 98.25 97 ALA A C 1
ATOM 805 O O . ALA A 1 97 ? -3.281 -2.440 -2.446 1.00 98.25 97 ALA A O 1
ATOM 806 N N . LEU A 1 98 ? -1.355 -1.740 -1.524 1.00 98.69 98 LEU A N 1
ATOM 807 C CA . LEU A 1 98 ? -1.899 -1.642 -0.172 1.00 98.69 98 LEU A CA 1
ATOM 808 C C . LEU A 1 98 ? -2.987 -0.567 -0.087 1.00 98.69 98 LEU A C 1
ATOM 810 O O . LEU A 1 98 ? -4.076 -0.852 0.400 1.00 98.69 98 LEU A O 1
ATOM 814 N N . THR A 1 99 ? -2.741 0.633 -0.614 1.00 98.75 99 THR A N 1
ATOM 815 C CA . THR A 1 99 ? -3.726 1.721 -0.625 1.00 98.75 99 THR A CA 1
ATOM 816 C C . THR A 1 99 ? -5.003 1.320 -1.360 1.00 98.75 99 THR A C 1
ATOM 818 O O . THR A 1 99 ? -6.085 1.578 -0.846 1.00 98.75 99 THR A O 1
ATOM 821 N N . MET A 1 100 ? -4.912 0.637 -2.511 1.00 98.44 100 MET A N 1
ATOM 822 C CA . MET A 1 100 ? -6.102 0.080 -3.174 1.00 98.44 100 MET A CA 1
ATOM 823 C C . MET A 1 100 ? -6.891 -0.849 -2.247 1.00 98.44 100 MET A C 1
ATOM 825 O O . MET A 1 100 ? -8.104 -0.720 -2.140 1.00 98.44 100 MET A O 1
ATOM 829 N N . SER A 1 101 ? -6.193 -1.748 -1.552 1.00 98.38 101 SER A N 1
ATOM 830 C CA . SER A 1 101 ? -6.814 -2.719 -0.644 1.00 98.38 101 SER A CA 1
ATOM 831 C C . SER A 1 101 ? -7.539 -2.033 0.516 1.00 98.38 101 SER A C 1
ATOM 833 O O . SER A 1 101 ? -8.644 -2.427 0.870 1.00 98.38 101 SER A O 1
ATOM 835 N N . LEU A 1 102 ? -6.941 -0.978 1.077 1.00 98.75 102 LEU A N 1
ATOM 836 C CA . LEU A 1 102 ? -7.550 -0.199 2.154 1.00 98.75 102 LEU A CA 1
ATOM 837 C C . LEU A 1 102 ? -8.746 0.633 1.673 1.00 98.75 102 LEU A C 1
ATOM 839 O O . LEU A 1 102 ? -9.694 0.808 2.427 1.00 98.75 102 LEU A O 1
ATOM 843 N N . LEU A 1 103 ? -8.727 1.135 0.434 1.00 98.56 103 LEU A N 1
ATOM 844 C CA . LEU A 1 103 ? -9.854 1.884 -0.138 1.00 98.56 103 LEU A CA 1
ATOM 845 C C . LEU A 1 103 ? -11.094 1.008 -0.334 1.00 98.56 103 LEU A C 1
ATOM 847 O O . LEU A 1 103 ? -12.211 1.493 -0.194 1.00 98.56 103 LEU A O 1
ATOM 851 N N . PHE A 1 104 ? -10.918 -0.286 -0.604 1.00 97.94 104 PHE A N 1
ATOM 852 C CA . PHE A 1 104 ? -12.043 -1.214 -0.737 1.00 97.94 104 PHE A CA 1
ATOM 853 C C . PHE A 1 104 ? -12.836 -1.399 0.560 1.00 97.94 104 PHE A C 1
ATOM 855 O O . PHE A 1 104 ? -14.016 -1.721 0.496 1.00 97.94 104 PHE A O 1
ATOM 862 N N . LEU A 1 105 ? -12.235 -1.127 1.723 1.00 97.56 105 LEU A N 1
ATOM 863 C CA . LEU A 1 105 ? -12.942 -1.146 3.008 1.00 97.56 105 LEU A CA 1
ATOM 864 C C . LEU A 1 105 ? -13.977 -0.014 3.137 1.00 97.56 105 LEU A C 1
ATOM 866 O O . LEU A 1 105 ? -14.829 -0.067 4.019 1.00 97.56 105 LEU A O 1
ATOM 870 N N . GLU A 1 106 ? -13.931 1.007 2.271 1.00 97.31 106 GLU A N 1
ATOM 871 C CA . GLU A 1 106 ? -14.903 2.107 2.282 1.00 97.31 106 GLU A CA 1
ATOM 872 C C . GLU A 1 106 ? -16.293 1.705 1.762 1.00 97.31 106 GLU A C 1
ATOM 874 O O . GLU A 1 106 ? -17.248 2.450 1.972 1.00 97.31 106 GLU A O 1
ATOM 879 N N . ASP A 1 107 ? -16.428 0.557 1.090 1.00 95.69 107 ASP A N 1
ATOM 880 C CA . ASP A 1 107 ? -17.717 0.029 0.634 1.00 95.69 107 ASP A CA 1
ATOM 881 C C . ASP A 1 107 ? -17.998 -1.314 1.315 1.00 95.69 107 ASP A C 1
ATOM 883 O O . ASP A 1 107 ? -17.408 -2.341 0.979 1.00 95.69 107 ASP A O 1
ATOM 887 N N . SER A 1 108 ? -18.934 -1.312 2.266 1.00 94.75 108 SER A N 1
ATOM 888 C CA . SER A 1 108 ? -19.294 -2.493 3.060 1.00 94.75 108 SER A CA 1
ATOM 889 C C . SER A 1 108 ? -19.894 -3.639 2.241 1.00 94.75 108 SER A C 1
ATOM 891 O O . SER A 1 108 ? -20.015 -4.754 2.749 1.00 94.75 108 SER A O 1
ATOM 893 N N . ARG A 1 109 ? -20.259 -3.400 0.974 1.00 96.06 109 ARG A N 1
ATOM 894 C CA . ARG A 1 109 ? -20.712 -4.452 0.056 1.00 96.06 109 ARG A CA 1
ATOM 895 C C . ARG A 1 109 ? -19.546 -5.288 -0.464 1.00 96.06 109 ARG A C 1
ATOM 897 O O . ARG A 1 109 ? -19.777 -6.405 -0.930 1.00 96.06 109 ARG A O 1
ATOM 904 N N . ILE A 1 110 ? -18.309 -4.782 -0.415 1.00 96.69 110 ILE A N 1
ATOM 905 C CA . ILE A 1 110 ? -17.126 -5.530 -0.846 1.00 96.69 110 ILE A CA 1
ATOM 906 C C . ILE A 1 110 ? -16.824 -6.627 0.174 1.00 96.69 110 ILE A C 1
ATOM 908 O O . ILE A 1 110 ? -16.302 -6.376 1.255 1.00 96.69 110 ILE A O 1
ATOM 912 N N . ALA A 1 111 ? -17.130 -7.866 -0.204 1.00 95.62 111 ALA A N 1
ATOM 913 C CA . ALA A 1 111 ? -16.923 -9.040 0.643 1.00 95.62 111 ALA A CA 1
ATOM 914 C C . ALA A 1 111 ? -15.591 -9.751 0.358 1.00 95.62 111 ALA A C 1
ATOM 916 O O . ALA A 1 111 ? -15.065 -10.459 1.214 1.00 95.62 111 ALA A O 1
ATOM 917 N N . ILE A 1 112 ? -15.052 -9.593 -0.857 1.00 95.50 112 ILE A N 1
ATOM 918 C CA . ILE A 1 112 ? -13.829 -10.264 -1.313 1.00 95.50 112 ILE A CA 1
ATOM 919 C C . ILE A 1 112 ? -12.985 -9.273 -2.113 1.00 95.50 112 ILE A C 1
ATOM 921 O O . ILE A 1 112 ? -13.502 -8.597 -3.003 1.00 95.50 112 ILE A O 1
ATOM 925 N N . ALA A 1 113 ? -11.679 -9.242 -1.841 1.00 96.69 113 ALA A N 1
ATOM 926 C CA . ALA A 1 113 ? -10.687 -8.566 -2.669 1.00 96.69 113 ALA A CA 1
ATOM 927 C C . ALA A 1 113 ? -9.454 -9.460 -2.866 1.00 96.69 113 ALA A C 1
ATOM 929 O O . ALA A 1 113 ? -8.790 -9.847 -1.906 1.00 96.69 113 ALA A O 1
ATOM 930 N N . CYS A 1 114 ? -9.130 -9.778 -4.119 1.00 96.75 114 CYS A N 1
ATOM 931 C CA . CYS A 1 114 ? -8.032 -10.668 -4.483 1.00 96.75 114 CYS A CA 1
ATOM 932 C C . CYS A 1 114 ? -6.974 -9.925 -5.305 1.00 96.75 114 CYS A C 1
ATOM 934 O O . CYS A 1 114 ? -7.205 -9.533 -6.451 1.00 96.75 114 CYS A O 1
ATOM 936 N N . ASN A 1 115 ? -5.787 -9.746 -4.720 1.00 96.88 115 ASN A N 1
ATOM 937 C CA . ASN A 1 115 ? -4.660 -9.163 -5.436 1.00 96.88 115 ASN A CA 1
ATOM 938 C C . ASN A 1 115 ? -4.161 -10.142 -6.509 1.00 96.88 115 ASN A C 1
ATOM 940 O O . ASN A 1 115 ? -3.788 -11.278 -6.208 1.00 96.88 115 ASN A O 1
ATOM 944 N N . HIS A 1 116 ? -4.142 -9.696 -7.762 1.00 94.81 116 HIS A N 1
ATOM 945 C CA . HIS A 1 116 ? -3.604 -10.472 -8.873 1.00 94.81 116 HIS A CA 1
ATOM 946 C C . HIS A 1 116 ? -2.090 -10.248 -8.925 1.00 94.81 116 HIS A C 1
ATOM 948 O O . HIS A 1 116 ? -1.690 -9.138 -9.244 1.00 94.81 116 HIS A O 1
ATOM 954 N N . VAL A 1 117 ? -1.199 -11.199 -8.630 1.00 94.44 117 VAL A N 1
ATOM 955 C CA . VAL A 1 117 ? -1.403 -12.625 -8.290 1.00 94.44 117 VAL A CA 1
ATOM 956 C C . VAL A 1 117 ? -0.633 -13.022 -7.033 1.00 94.44 117 VAL A C 1
ATOM 958 O O . VAL A 1 117 ? 0.290 -12.338 -6.611 1.00 94.44 117 VAL A O 1
ATOM 961 N N . LEU A 1 118 ? -0.931 -14.191 -6.459 1.00 96.19 118 LEU A N 1
ATOM 962 C CA . LEU A 1 118 ? -0.196 -14.682 -5.292 1.00 96.19 118 LEU A CA 1
ATOM 963 C C . LEU A 1 118 ? 1.271 -15.018 -5.609 1.00 96.19 118 LEU A C 1
ATOM 965 O O . LEU A 1 118 ? 2.173 -14.469 -4.984 1.00 96.19 118 LEU A O 1
ATOM 969 N N . THR A 1 119 ? 1.533 -15.903 -6.576 1.00 97.56 119 THR A N 1
ATOM 970 C CA . THR A 1 119 ? 2.895 -16.337 -6.940 1.00 97.56 119 THR A CA 1
ATOM 971 C C . THR A 1 119 ? 3.199 -16.059 -8.404 1.00 97.56 119 THR A C 1
ATOM 973 O O . THR A 1 119 ? 2.396 -16.400 -9.269 1.00 97.56 119 THR A O 1
ATOM 976 N N . GLY A 1 120 ? 4.376 -15.515 -8.706 1.00 95.38 120 GLY A N 1
ATOM 977 C CA . GLY A 1 120 ? 4.744 -15.174 -10.080 1.00 95.38 120 GLY A CA 1
ATOM 978 C C . GLY A 1 120 ? 5.939 -14.232 -10.149 1.00 95.38 120 GLY A C 1
ATOM 979 O O . GLY A 1 120 ? 6.940 -14.454 -9.465 1.00 95.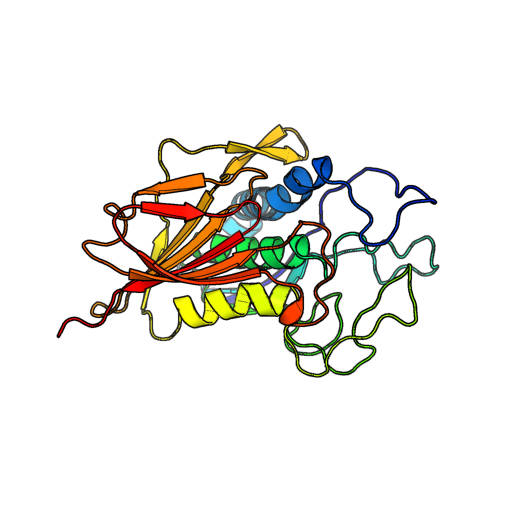38 120 GLY A O 1
ATOM 980 N N . ASN A 1 121 ? 5.833 -13.198 -10.988 1.00 93.19 121 ASN A N 1
ATOM 981 C CA . ASN A 1 121 ? 6.898 -12.226 -11.238 1.00 93.19 121 ASN A CA 1
ATOM 982 C C . ASN A 1 121 ? 6.600 -10.818 -10.680 1.00 93.19 121 ASN A C 1
ATOM 984 O O . ASN A 1 121 ? 5.480 -10.533 -10.261 1.00 93.19 121 ASN A O 1
ATOM 988 N N . SER A 1 122 ? 7.597 -9.927 -10.709 1.00 91.38 122 SER A N 1
ATOM 989 C CA . SER A 1 122 ? 7.556 -8.565 -10.141 1.00 91.38 122 SER A CA 1
ATOM 990 C C . SER A 1 122 ? 6.468 -7.640 -10.689 1.00 91.38 122 SER A C 1
ATOM 992 O O . SER A 1 122 ? 6.230 -6.592 -10.086 1.00 91.38 122 SER A O 1
ATOM 994 N N . ARG A 1 123 ? 5.800 -8.001 -11.793 1.00 90.88 123 ARG A N 1
ATOM 995 C CA . ARG A 1 123 ? 4.702 -7.204 -12.357 1.00 90.88 123 ARG A CA 1
ATOM 996 C C . ARG A 1 123 ? 3.473 -7.216 -11.468 1.00 90.88 123 ARG A C 1
ATOM 998 O O . ARG A 1 123 ? 2.868 -6.178 -11.254 1.00 90.88 123 ARG A O 1
ATOM 1005 N N . PHE A 1 124 ? 3.134 -8.392 -10.948 1.00 91.88 124 PHE A N 1
ATOM 1006 C CA . PHE A 1 124 ? 1.849 -8.623 -10.295 1.00 91.88 124 PHE A CA 1
ATOM 1007 C C . PHE A 1 124 ? 1.959 -9.445 -9.013 1.00 91.88 124 PHE A C 1
ATOM 1009 O O . PHE A 1 124 ? 1.091 -9.356 -8.154 1.00 91.88 124 PHE A O 1
ATOM 1016 N N . ALA A 1 125 ? 2.999 -10.266 -8.862 1.00 95.25 125 ALA A N 1
ATOM 1017 C CA . ALA A 1 125 ? 3.007 -11.272 -7.817 1.00 95.25 125 ALA A CA 1
ATOM 1018 C C . ALA A 1 125 ? 3.301 -10.707 -6.427 1.00 95.25 125 ALA A C 1
ATOM 1020 O O . ALA A 1 125 ? 4.217 -9.900 -6.272 1.00 95.25 125 ALA A O 1
ATOM 1021 N N . ALA A 1 126 ? 2.617 -11.220 -5.406 1.00 96.94 126 ALA A N 1
ATOM 1022 C CA . ALA A 1 126 ? 2.966 -11.016 -4.002 1.00 96.94 126 ALA A CA 1
ATOM 1023 C C . ALA A 1 126 ? 4.215 -11.825 -3.590 1.00 96.94 126 ALA A C 1
ATOM 1025 O O . ALA A 1 126 ? 5.024 -11.360 -2.790 1.00 96.94 126 ALA A O 1
ATOM 1026 N N . ILE A 1 127 ? 4.412 -13.015 -4.161 1.00 97.62 127 ILE A N 1
ATOM 1027 C CA . ILE A 1 127 ? 5.517 -13.931 -3.857 1.00 97.62 127 ILE A CA 1
ATOM 1028 C C . ILE A 1 127 ? 6.281 -14.255 -5.143 1.00 97.62 127 ILE A C 1
ATOM 1030 O O . ILE A 1 127 ? 5.704 -14.699 -6.141 1.00 97.62 127 ILE A O 1
ATOM 1034 N N . PHE A 1 128 ? 7.604 -14.101 -5.116 1.00 97.69 128 PHE A N 1
ATOM 1035 C CA . PHE A 1 128 ? 8.446 -14.463 -6.253 1.00 97.69 128 PHE A CA 1
ATOM 1036 C C . PHE A 1 128 ? 8.502 -15.977 -6.459 1.00 97.69 128 PHE A C 1
ATOM 1038 O O . PHE A 1 128 ? 8.799 -16.743 -5.539 1.00 97.69 128 PHE A O 1
ATOM 1045 N N . ALA A 1 129 ? 8.264 -16.436 -7.687 1.00 97.19 129 ALA A N 1
ATOM 1046 C CA . ALA A 1 129 ? 8.250 -17.863 -7.988 1.00 97.19 129 ALA A CA 1
ATOM 1047 C C . ALA A 1 129 ? 9.653 -18.502 -7.933 1.00 97.19 129 ALA A C 1
ATOM 1049 O O . ALA A 1 129 ? 9.799 -19.611 -7.416 1.00 97.19 129 ALA A O 1
ATOM 1050 N N . ASN A 1 130 ? 10.669 -17.810 -8.456 1.00 97.06 130 ASN A N 1
ATOM 1051 C CA . ASN A 1 130 ? 12.044 -18.280 -8.653 1.00 97.06 130 ASN A CA 1
ATOM 1052 C C . ASN A 1 130 ? 13.049 -17.103 -8.742 1.00 97.06 130 ASN A C 1
ATOM 1054 O O . ASN A 1 130 ? 12.665 -15.940 -8.642 1.00 97.06 130 ASN A O 1
ATOM 1058 N N . LYS A 1 131 ? 14.343 -17.395 -8.954 1.00 96.19 131 LYS A N 1
ATOM 1059 C CA . LYS A 1 131 ? 15.421 -16.381 -8.973 1.00 96.19 131 LYS A CA 1
ATOM 1060 C C . LYS A 1 131 ? 15.283 -15.338 -10.088 1.00 96.19 131 LYS A C 1
ATOM 1062 O O . LYS A 1 131 ? 15.717 -14.208 -9.898 1.00 96.19 131 LYS A O 1
ATOM 1067 N N . GLY A 1 132 ? 14.694 -15.711 -11.224 1.00 95.38 132 GLY A N 1
ATOM 1068 C CA . GLY A 1 132 ? 14.469 -14.841 -12.386 1.00 95.38 132 GLY A CA 1
ATOM 1069 C C . GLY A 1 132 ? 13.084 -14.193 -12.401 1.00 95.38 132 GLY A C 1
ATOM 1070 O O . GLY A 1 132 ? 12.638 -13.707 -13.431 1.00 95.38 132 GLY A O 1
ATOM 1071 N N . SER A 1 133 ? 12.359 -14.215 -11.280 1.00 95.44 133 SER A N 1
ATOM 1072 C CA . SER A 1 133 ? 10.990 -13.694 -11.212 1.00 95.44 133 SER A CA 1
ATOM 1073 C C . SER A 1 133 ? 10.905 -12.170 -11.188 1.00 95.44 133 SER A C 1
ATOM 1075 O O . SER A 1 133 ? 9.808 -11.631 -11.139 1.00 95.44 133 SER A O 1
ATOM 1077 N N . PHE A 1 134 ? 12.015 -11.444 -11.224 1.00 94.12 134 PHE A N 1
ATOM 1078 C CA . PHE A 1 134 ? 11.971 -9.994 -11.331 1.00 94.12 134 PHE A CA 1
ATOM 1079 C C . PHE A 1 134 ? 12.333 -9.576 -12.742 1.00 94.12 134 PHE A C 1
ATOM 1081 O O . PHE A 1 134 ? 13.409 -9.887 -13.237 1.00 94.12 134 PHE A O 1
ATOM 1088 N N . ILE A 1 135 ? 11.409 -8.873 -13.385 1.00 89.69 135 ILE A N 1
ATOM 1089 C CA . ILE A 1 135 ? 11.572 -8.391 -14.750 1.00 89.69 135 ILE A CA 1
ATOM 1090 C C . ILE A 1 135 ? 12.106 -6.965 -14.654 1.00 89.69 135 ILE A C 1
ATOM 1092 O O . ILE A 1 135 ? 11.329 -6.022 -14.515 1.00 89.69 135 ILE A O 1
ATOM 1096 N N . ASN A 1 136 ? 13.429 -6.812 -14.678 1.00 90.75 136 ASN A N 1
ATOM 1097 C CA . ASN A 1 136 ? 14.095 -5.513 -14.710 1.00 90.75 136 ASN A CA 1
ATOM 1098 C C . ASN A 1 136 ? 14.527 -5.220 -16.160 1.00 90.75 136 ASN A C 1
ATOM 1100 O O . ASN A 1 136 ? 15.339 -5.960 -16.706 1.00 90.75 136 ASN A O 1
ATOM 1104 N N . PRO A 1 137 ? 13.985 -4.178 -16.814 1.00 86.62 137 PRO A N 1
ATOM 1105 C CA . PRO A 1 137 ? 14.298 -3.886 -18.208 1.00 86.62 137 PRO A CA 1
ATOM 1106 C C . PRO A 1 137 ? 15.678 -3.226 -18.370 1.00 86.62 137 PRO A C 1
ATOM 1108 O O . PRO A 1 137 ? 16.168 -3.132 -19.489 1.00 86.62 137 PRO A O 1
ATOM 1111 N N . SER A 1 138 ? 16.288 -2.756 -17.277 1.00 87.31 138 SER A N 1
ATOM 1112 C CA . SER A 1 138 ? 17.629 -2.166 -17.254 1.00 87.31 138 SER A CA 1
ATOM 1113 C C . SER A 1 138 ? 18.718 -3.166 -16.848 1.00 87.31 138 SER A C 1
ATOM 1115 O O . SER A 1 138 ? 19.890 -2.812 -16.899 1.00 87.31 138 SER A O 1
ATOM 1117 N N . ASP A 1 139 ? 18.351 -4.377 -16.415 1.00 89.38 139 ASP A N 1
ATOM 1118 C CA . ASP A 1 139 ? 19.282 -5.406 -15.937 1.00 89.38 139 ASP A CA 1
ATOM 1119 C C . ASP A 1 139 ? 18.643 -6.805 -16.053 1.00 89.38 139 ASP A C 1
ATOM 1121 O O . ASP A 1 139 ? 17.860 -7.223 -15.197 1.00 89.38 139 ASP A O 1
ATOM 1125 N N . GLU A 1 140 ? 18.975 -7.545 -17.114 1.00 86.56 140 GLU A N 1
ATOM 1126 C CA . GLU A 1 140 ? 18.462 -8.908 -17.345 1.00 86.56 140 GLU A CA 1
ATOM 1127 C C . GLU A 1 140 ? 19.008 -9.939 -16.338 1.00 86.56 140 GLU A C 1
ATOM 1129 O O . GLU A 1 140 ? 18.420 -11.014 -16.134 1.00 86.56 140 GLU A O 1
ATOM 1134 N N . ASP A 1 141 ? 20.108 -9.605 -15.662 1.00 91.56 141 ASP A N 1
ATOM 1135 C CA . ASP A 1 141 ? 20.734 -10.430 -14.639 1.00 91.56 141 ASP A CA 1
ATOM 1136 C C . ASP A 1 141 ? 20.213 -10.154 -13.234 1.00 91.56 141 ASP A C 1
ATOM 1138 O O . ASP A 1 141 ? 20.585 -10.859 -12.293 1.00 91.56 141 ASP A O 1
ATOM 1142 N N . PHE A 1 142 ? 19.265 -9.228 -13.081 1.00 91.88 142 PHE A N 1
ATOM 1143 C CA . PHE A 1 142 ? 18.648 -8.944 -11.796 1.00 91.88 142 PHE A CA 1
ATOM 1144 C C . PHE A 1 142 ? 18.005 -10.212 -11.209 1.00 91.88 142 PHE A C 1
ATOM 1146 O O . PHE A 1 142 ? 17.110 -10.829 -11.801 1.00 91.88 142 PHE A O 1
ATOM 1153 N N . ARG A 1 143 ? 18.468 -10.627 -10.022 1.00 94.44 143 ARG A N 1
ATOM 1154 C CA . ARG A 1 143 ? 17.973 -11.821 -9.319 1.00 94.44 143 ARG A CA 1
ATOM 1155 C C . ARG A 1 143 ? 17.290 -11.469 -8.008 1.00 94.44 143 ARG A C 1
ATOM 1157 O O . ARG A 1 143 ? 17.719 -10.587 -7.266 1.00 94.44 143 ARG A O 1
ATOM 1164 N N . VAL A 1 144 ? 16.258 -12.246 -7.697 1.00 95.38 144 VAL A N 1
ATOM 1165 C CA . VAL A 1 144 ? 15.525 -12.190 -6.427 1.00 95.38 144 VAL A CA 1
ATOM 1166 C C . VAL A 1 144 ? 15.708 -13.462 -5.627 1.00 95.38 144 VAL A C 1
ATOM 1168 O O . VAL A 1 144 ? 16.072 -14.516 -6.158 1.00 95.38 144 VAL A O 1
ATOM 1171 N N . LYS A 1 145 ? 15.413 -13.382 -4.331 1.00 94.12 145 LYS A N 1
ATOM 1172 C CA . LYS A 1 145 ? 15.308 -14.579 -3.501 1.00 94.12 145 LYS A CA 1
ATOM 1173 C C . LYS A 1 145 ? 14.030 -15.348 -3.891 1.00 94.12 145 LYS A C 1
ATOM 1175 O O . LYS A 1 145 ? 12.944 -14.784 -3.824 1.00 94.12 145 LYS A O 1
ATOM 1180 N N . PRO A 1 146 ? 14.105 -16.629 -4.294 1.00 95.12 146 PRO A N 1
ATOM 1181 C CA . PRO A 1 146 ? 12.907 -17.424 -4.554 1.00 95.12 146 PRO A CA 1
ATOM 1182 C C . PRO A 1 146 ? 12.003 -17.478 -3.326 1.00 95.12 146 PRO A C 1
ATOM 1184 O O . PRO A 1 146 ? 12.499 -17.586 -2.204 1.00 95.12 146 PRO A O 1
ATOM 1187 N N . LYS A 1 147 ? 10.686 -17.448 -3.546 1.00 95.44 147 LYS A N 1
ATOM 1188 C CA . LYS A 1 147 ? 9.657 -17.520 -2.498 1.00 95.44 147 LYS A CA 1
ATOM 1189 C C . LYS A 1 147 ? 9.720 -16.388 -1.467 1.00 95.44 147 LYS A C 1
ATOM 1191 O O . LYS A 1 147 ? 9.066 -16.480 -0.433 1.00 95.44 147 LYS A O 1
ATOM 1196 N N . SER A 1 148 ? 10.480 -15.324 -1.727 1.00 96.06 148 SER A N 1
ATOM 1197 C CA . SER A 1 148 ? 10.407 -14.108 -0.923 1.00 96.06 148 SER A CA 1
ATOM 1198 C C . SER A 1 148 ? 9.225 -13.241 -1.355 1.00 96.06 148 SER A C 1
ATOM 1200 O O . SER A 1 148 ? 8.670 -13.402 -2.449 1.00 96.06 148 SER A O 1
ATOM 1202 N N . LEU A 1 149 ? 8.838 -12.327 -0.468 1.00 96.75 149 LEU A N 1
ATOM 1203 C CA . LEU A 1 149 ? 7.812 -11.336 -0.746 1.00 96.75 149 LEU A CA 1
ATOM 1204 C C . LEU A 1 149 ? 8.341 -10.286 -1.730 1.00 96.75 149 LEU A C 1
ATOM 1206 O O . LEU A 1 149 ? 9.471 -9.806 -1.607 1.00 96.75 149 LEU A O 1
ATOM 1210 N N . SER A 1 150 ? 7.495 -9.909 -2.682 1.00 96.69 150 SER A N 1
ATOM 1211 C CA . SER A 1 150 ? 7.687 -8.728 -3.521 1.00 96.69 150 SER A CA 1
ATOM 1212 C C . SER A 1 150 ? 7.363 -7.447 -2.742 1.00 96.69 150 SER A C 1
ATOM 1214 O O . SER A 1 150 ? 7.051 -7.489 -1.549 1.00 96.69 150 SER A O 1
ATOM 1216 N N . ALA A 1 151 ? 7.392 -6.293 -3.416 1.00 96.19 151 ALA A N 1
ATOM 1217 C CA . ALA A 1 151 ? 6.902 -5.042 -2.840 1.00 96.19 151 ALA A CA 1
ATOM 1218 C C . ALA A 1 151 ? 5.442 -5.169 -2.375 1.00 96.19 151 ALA A C 1
ATOM 1220 O O . ALA A 1 151 ? 5.137 -4.887 -1.219 1.00 96.19 151 ALA A O 1
ATOM 1221 N N . THR A 1 152 ? 4.573 -5.671 -3.256 1.00 96.31 152 THR A N 1
ATOM 1222 C CA . THR A 1 152 ? 3.152 -5.913 -2.982 1.00 96.31 152 THR A CA 1
ATOM 1223 C C . THR A 1 152 ? 2.960 -6.960 -1.892 1.00 96.31 152 THR A C 1
ATOM 1225 O O . THR A 1 152 ? 2.188 -6.744 -0.966 1.00 96.31 152 THR A O 1
ATOM 1228 N N . GLY A 1 153 ? 3.706 -8.069 -1.931 1.00 97.25 153 GLY A N 1
ATOM 1229 C CA . GLY A 1 153 ? 3.618 -9.078 -0.873 1.00 97.25 153 GLY A CA 1
ATOM 1230 C C . GLY A 1 153 ? 4.058 -8.550 0.487 1.00 97.25 153 GLY A C 1
ATOM 1231 O O . GLY A 1 153 ? 3.445 -8.871 1.499 1.00 97.25 153 GLY A O 1
ATOM 1232 N N . SER A 1 154 ? 5.088 -7.702 0.523 1.00 97.00 154 SER A N 1
ATOM 1233 C CA . SER A 1 154 ? 5.592 -7.126 1.770 1.00 97.00 154 SER A CA 1
ATOM 1234 C C . SER A 1 154 ? 4.563 -6.205 2.419 1.00 97.00 154 SER A C 1
ATOM 1236 O O . SER A 1 154 ? 4.327 -6.317 3.618 1.00 97.00 154 SER A O 1
ATOM 1238 N N . THR A 1 155 ? 3.913 -5.329 1.650 1.00 97.50 155 THR A N 1
ATOM 1239 C CA . THR A 1 155 ? 2.898 -4.417 2.193 1.00 97.50 155 THR A CA 1
ATOM 1240 C C . THR A 1 155 ? 1.586 -5.131 2.519 1.00 97.50 155 THR A C 1
ATOM 1242 O O . THR A 1 155 ? 1.025 -4.898 3.587 1.00 97.50 155 THR A O 1
ATOM 1245 N N . LEU A 1 156 ? 1.123 -6.048 1.662 1.00 97.75 156 LEU A N 1
ATOM 1246 C CA . LEU A 1 156 ? -0.107 -6.809 1.908 1.00 97.75 156 LEU A CA 1
ATOM 1247 C C . LEU A 1 156 ? 0.041 -7.849 3.024 1.00 97.75 156 LEU A C 1
ATOM 1249 O O . LEU A 1 156 ? -0.953 -8.164 3.670 1.00 97.75 156 LEU A O 1
ATOM 1253 N N . SER A 1 157 ? 1.253 -8.343 3.309 1.00 97.25 157 SER A N 1
ATOM 1254 C CA . SER A 1 157 ? 1.474 -9.215 4.473 1.00 97.25 157 SER A CA 1
ATOM 1255 C C . SER A 1 157 ? 1.119 -8.516 5.787 1.00 97.25 157 SER A C 1
ATOM 1257 O O . SER A 1 157 ? 0.425 -9.102 6.610 1.00 97.25 157 SER A O 1
ATOM 1259 N N . LEU A 1 158 ? 1.474 -7.231 5.938 1.00 97.56 158 LEU A N 1
ATOM 1260 C CA . LEU A 1 158 ? 1.087 -6.447 7.113 1.00 97.56 158 LEU A CA 1
ATOM 1261 C C . LEU A 1 158 ? -0.423 -6.237 7.200 1.00 97.56 158 LEU A C 1
ATOM 1263 O O . LEU A 1 158 ? -0.963 -6.257 8.300 1.00 97.56 158 LEU A O 1
ATOM 1267 N N . LEU A 1 159 ? -1.109 -6.060 6.065 1.00 98.06 159 LEU A N 1
ATOM 1268 C CA . LEU A 1 159 ? -2.571 -5.983 6.047 1.00 98.06 159 LEU A CA 1
ATOM 1269 C C . LEU A 1 159 ? -3.205 -7.317 6.458 1.00 98.06 159 LEU A C 1
ATOM 1271 O O . LEU A 1 159 ? -4.130 -7.327 7.265 1.00 98.06 159 LEU A O 1
ATOM 1275 N N . GLY A 1 160 ? -2.696 -8.437 5.941 1.00 97.44 160 GLY A N 1
ATOM 1276 C CA . GLY A 1 160 ? -3.152 -9.772 6.329 1.00 97.44 160 GLY A CA 1
ATOM 1277 C C . GLY A 1 160 ? -2.967 -10.027 7.825 1.00 97.44 160 GLY A C 1
ATOM 1278 O O . GLY A 1 160 ? -3.880 -10.507 8.486 1.00 97.44 160 GLY A O 1
ATOM 1279 N N . GLU A 1 161 ? -1.825 -9.631 8.387 1.00 97.06 161 GLU A N 1
ATOM 1280 C CA . GLU A 1 161 ? -1.598 -9.695 9.832 1.00 97.06 161 GLU A CA 1
ATOM 1281 C C . GLU A 1 161 ? -2.542 -8.772 10.619 1.00 97.06 161 GLU A C 1
ATOM 1283 O O . GLU A 1 161 ? -3.097 -9.212 11.622 1.00 97.06 161 GLU A O 1
ATOM 1288 N N . ALA A 1 162 ? -2.749 -7.532 10.151 1.00 97.75 162 ALA A N 1
ATOM 1289 C CA . ALA A 1 162 ? -3.619 -6.535 10.787 1.00 97.75 162 ALA A CA 1
ATOM 1290 C C . ALA A 1 162 ? -5.093 -6.962 10.841 1.00 97.75 162 ALA A C 1
ATOM 1292 O O . ALA A 1 162 ? -5.826 -6.564 11.741 1.00 97.75 162 ALA A O 1
ATOM 1293 N N . THR A 1 163 ? -5.526 -7.752 9.858 1.00 96.88 163 THR A N 1
ATOM 1294 C CA . THR A 1 163 ? -6.925 -8.169 9.679 1.00 96.88 163 THR A CA 1
ATOM 1295 C C . THR A 1 163 ? -7.203 -9.581 10.185 1.00 96.88 163 THR A C 1
ATOM 1297 O O . THR A 1 163 ? -8.364 -9.948 10.351 1.00 96.88 163 THR A O 1
ATOM 1300 N N . SER A 1 164 ? -6.166 -10.381 10.449 1.00 96.25 164 SER A N 1
ATOM 1301 C CA . SER A 1 164 ? -6.314 -11.782 10.847 1.00 96.25 164 SER A CA 1
ATOM 1302 C C . SER A 1 164 ? -7.164 -11.924 12.113 1.00 96.25 164 SER A C 1
ATOM 1304 O O . SER A 1 164 ? -6.797 -11.434 13.180 1.00 96.25 164 SER A O 1
ATOM 1306 N N . GLY A 1 165 ? -8.308 -12.601 11.984 1.00 95.88 165 GLY A N 1
ATOM 1307 C CA . GLY A 1 165 ? -9.255 -12.838 13.079 1.00 95.88 165 GLY A CA 1
ATOM 1308 C C . GLY A 1 165 ? -10.111 -11.631 13.481 1.00 95.88 165 GLY A C 1
ATOM 1309 O O . GLY A 1 165 ? -10.963 -11.773 14.352 1.00 95.88 165 GLY A O 1
ATOM 1310 N N . MET A 1 166 ? -9.927 -10.469 12.852 1.00 97.12 166 MET A N 1
ATOM 1311 C CA . MET A 1 166 ? -10.708 -9.266 13.146 1.00 97.12 166 MET A CA 1
ATOM 1312 C C . MET A 1 166 ? -12.074 -9.322 12.455 1.00 97.12 166 MET A C 1
ATOM 1314 O O . MET A 1 166 ? -12.215 -9.900 11.378 1.00 97.12 166 MET A O 1
ATOM 1318 N N . THR A 1 167 ? -13.092 -8.714 13.067 1.00 96.19 167 THR A N 1
ATOM 1319 C CA . THR A 1 167 ? -14.483 -8.756 12.566 1.00 96.19 167 THR A CA 1
ATOM 1320 C C . THR A 1 167 ? -15.064 -7.381 12.259 1.00 96.19 167 THR A C 1
ATOM 1322 O O . THR A 1 167 ? -16.084 -7.280 11.583 1.00 96.19 167 THR A O 1
ATOM 1325 N N . GLN A 1 168 ? -14.410 -6.320 12.724 1.00 96.88 168 GLN A N 1
ATOM 1326 C CA . GLN A 1 168 ? -14.807 -4.938 12.496 1.00 96.88 168 GLN A CA 1
ATOM 1327 C C . GLN A 1 168 ? -13.632 -4.150 11.931 1.00 96.88 168 GLN A C 1
ATOM 1329 O O . GLN A 1 168 ? -12.482 -4.420 12.276 1.00 96.88 168 GLN A O 1
ATOM 1334 N N . ALA A 1 169 ? -13.935 -3.160 11.093 1.00 97.69 169 ALA A N 1
ATOM 1335 C CA . ALA A 1 169 ? -12.966 -2.224 10.543 1.00 97.69 169 ALA A CA 1
ATOM 1336 C C . ALA A 1 169 ? -13.506 -0.796 10.664 1.00 97.69 169 ALA A C 1
ATOM 1338 O O . ALA A 1 169 ? -14.672 -0.547 10.354 1.00 97.69 169 ALA A O 1
ATOM 1339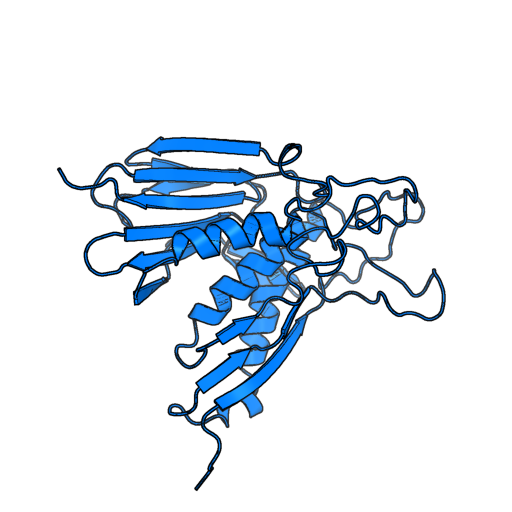 N N . GLN A 1 170 ? -12.663 0.145 11.082 1.00 97.94 170 GLN A N 1
ATOM 1340 C CA . GLN A 1 170 ? -13.013 1.561 11.143 1.00 97.94 170 GLN A CA 1
AT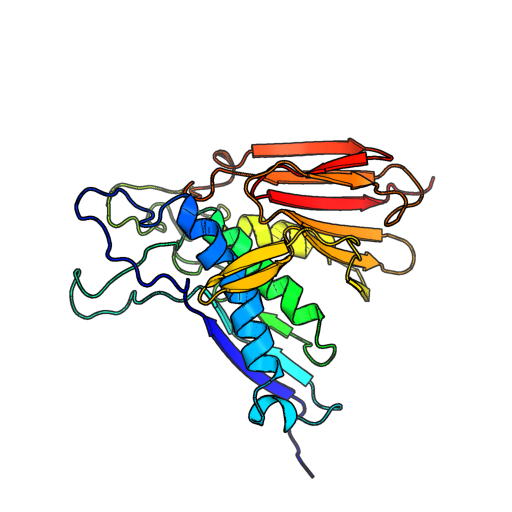OM 1341 C C . GLN A 1 170 ? -11.885 2.410 10.563 1.00 97.94 170 GLN A C 1
ATOM 1343 O O . GLN A 1 170 ? -10.712 2.228 10.885 1.00 97.94 170 GLN A O 1
ATOM 1348 N N . LYS A 1 171 ? -12.238 3.351 9.689 1.00 98.19 171 LYS A N 1
ATOM 1349 C CA . LYS A 1 171 ? -11.276 4.288 9.110 1.00 98.19 171 LYS A CA 1
ATOM 1350 C C . LYS A 1 171 ? -10.749 5.215 10.203 1.00 98.19 171 LYS A C 1
ATOM 1352 O O . LYS A 1 171 ? -11.534 5.744 10.988 1.00 98.19 171 LYS A O 1
ATOM 1357 N N . ILE A 1 172 ? -9.435 5.417 10.239 1.00 97.94 172 ILE A N 1
ATOM 1358 C CA . ILE A 1 172 ? -8.805 6.333 11.195 1.00 97.94 172 ILE A CA 1
ATOM 1359 C C . ILE A 1 172 ? -9.010 7.771 10.714 1.00 97.94 172 ILE A C 1
ATOM 1361 O O . ILE A 1 172 ? -8.780 8.074 9.541 1.00 97.94 172 ILE A O 1
ATOM 1365 N N . ASP A 1 173 ? -9.418 8.651 11.626 1.00 95.62 173 ASP A N 1
ATOM 1366 C CA . ASP A 1 173 ? -9.465 10.092 11.392 1.00 95.62 173 ASP A CA 1
ATOM 1367 C C . ASP A 1 173 ? -8.108 10.720 11.743 1.00 95.62 173 ASP A C 1
ATOM 1369 O O . ASP A 1 173 ? -7.646 10.628 12.876 1.00 95.62 173 ASP A O 1
ATOM 1373 N N . PHE A 1 174 ? -7.460 11.344 10.757 1.00 95.06 174 PHE A N 1
ATOM 1374 C CA . PHE A 1 174 ? -6.181 12.046 10.918 1.00 95.06 174 PHE A CA 1
ATOM 1375 C C . PHE A 1 174 ? -6.357 13.574 10.908 1.00 95.06 174 PHE A C 1
ATOM 1377 O O . PHE A 1 174 ? -5.460 14.296 10.472 1.00 95.06 174 PHE A O 1
ATOM 1384 N N . SER A 1 175 ? -7.521 14.079 11.323 1.00 89.69 175 SER A N 1
ATOM 1385 C CA . SER A 1 175 ? -7.828 15.510 11.301 1.00 89.69 175 SER A CA 1
ATOM 1386 C C . SER A 1 175 ? -6.957 16.332 12.273 1.00 89.69 175 SER A C 1
ATOM 1388 O O . SER A 1 175 ? -6.818 15.957 13.438 1.00 89.69 175 SER A O 1
ATOM 1390 N N . PRO A 1 176 ? -6.414 17.494 11.847 1.00 86.00 176 PRO A N 1
ATOM 1391 C CA . PRO A 1 176 ? -6.521 18.072 10.505 1.00 86.00 176 PRO A CA 1
ATOM 1392 C C . PRO A 1 176 ? -5.693 17.304 9.458 1.00 86.00 176 PRO A C 1
ATOM 1394 O O . PRO A 1 176 ? -4.489 17.101 9.612 1.00 86.00 176 PRO A O 1
ATOM 1397 N N . GLU A 1 177 ? -6.342 16.924 8.354 1.00 85.25 177 GLU A N 1
ATOM 1398 C CA . GLU A 1 177 ? -5.744 16.075 7.323 1.00 85.25 177 GLU A CA 1
ATOM 1399 C C . GLU A 1 177 ? -4.654 16.823 6.538 1.00 85.25 177 GLU A C 1
ATOM 1401 O O . GLU A 1 177 ? -4.902 17.823 5.857 1.00 85.25 177 GLU A O 1
ATOM 1406 N N . SER A 1 178 ? -3.426 16.303 6.579 1.00 92.44 178 SER A N 1
ATOM 1407 C CA . SER A 1 178 ? -2.382 16.711 5.636 1.00 92.44 178 SER A CA 1
ATOM 1408 C C . SER A 1 178 ? -2.699 16.133 4.259 1.00 92.44 178 SER A C 1
ATOM 1410 O O . SER A 1 178 ? -2.829 14.919 4.122 1.00 92.44 178 SER A O 1
ATOM 1412 N N . THR A 1 179 ? -2.810 16.981 3.234 1.00 96.44 179 THR A N 1
ATOM 1413 C CA . THR A 1 179 ? -3.163 16.553 1.869 1.00 96.44 179 THR A CA 1
ATOM 1414 C C . THR A 1 179 ? -1.983 16.658 0.909 1.00 96.44 179 THR A C 1
ATOM 1416 O O . THR A 1 179 ? -1.155 17.563 0.994 1.00 96.44 179 THR A O 1
ATOM 1419 N N . LEU A 1 180 ? -1.922 15.719 -0.029 1.00 97.81 180 LEU A N 1
ATOM 1420 C CA . LEU A 1 180 ? -0.989 15.673 -1.148 1.00 97.81 180 LEU A CA 1
ATOM 1421 C C . LEU A 1 180 ? -1.727 15.989 -2.451 1.00 97.81 180 LEU A C 1
ATOM 1423 O O . LEU A 1 180 ? -2.953 15.873 -2.533 1.00 97.81 180 LEU A O 1
ATOM 1427 N N . VAL A 1 181 ? -0.981 16.377 -3.488 1.00 97.88 181 VAL A N 1
ATOM 1428 C CA . VAL A 1 181 ? -1.544 16.730 -4.798 1.00 97.88 181 VAL A CA 1
ATOM 1429 C C . VAL A 1 181 ? -1.082 15.728 -5.849 1.00 97.88 181 VAL A C 1
ATOM 1431 O O . VAL A 1 181 ? 0.093 15.624 -6.181 1.00 97.88 181 VAL A O 1
ATOM 1434 N N . GLY A 1 182 ? -2.036 14.968 -6.375 1.00 96.88 182 GLY A N 1
ATOM 1435 C CA . GLY A 1 182 ? -1.834 13.985 -7.426 1.00 96.88 182 GLY A CA 1
ATOM 1436 C C . GLY A 1 182 ? -2.152 14.525 -8.821 1.00 96.88 182 GLY A C 1
ATOM 1437 O O . GLY A 1 182 ? -2.290 15.726 -9.071 1.00 96.88 182 GLY A O 1
ATOM 1438 N N . LYS A 1 183 ? -2.318 13.597 -9.768 1.00 95.00 183 LYS A N 1
ATOM 1439 C CA . LYS A 1 183 ? -2.623 13.908 -11.172 1.00 95.00 183 LYS A CA 1
ATOM 1440 C C . LYS A 1 183 ? -3.870 14.793 -11.304 1.00 95.00 183 LYS A C 1
ATOM 1442 O O . LYS A 1 183 ? -4.905 14.489 -10.718 1.00 95.00 183 LYS A O 1
ATOM 1447 N N . LYS A 1 184 ? -3.806 15.809 -12.180 1.00 95.12 184 LYS A N 1
ATOM 1448 C CA . LYS A 1 184 ? -4.904 16.767 -12.445 1.00 95.12 184 LYS A CA 1
ATOM 1449 C C . LYS A 1 184 ? -5.359 17.514 -11.178 1.00 95.12 184 LYS A C 1
ATOM 1451 O O . LYS A 1 184 ? -6.553 17.717 -10.992 1.00 95.12 184 LYS A O 1
ATOM 1456 N N . ASN A 1 185 ? -4.415 17.899 -10.315 1.00 96.00 185 ASN A N 1
ATOM 1457 C CA . ASN A 1 185 ? -4.673 18.590 -9.044 1.00 96.00 185 ASN A CA 1
ATOM 1458 C C . ASN A 1 185 ? -5.603 17.821 -8.087 1.00 96.00 185 ASN A C 1
ATOM 1460 O O . ASN A 1 185 ? -6.259 18.421 -7.237 1.00 96.00 185 ASN A O 1
ATOM 1464 N N . PHE A 1 186 ? -5.681 16.495 -8.228 1.00 97.56 186 PHE A N 1
ATOM 1465 C CA . PHE A 1 186 ? -6.491 15.657 -7.353 1.00 97.56 186 PHE A CA 1
ATOM 1466 C C . PHE A 1 186 ? -5.871 15.617 -5.953 1.00 97.56 186 PHE A C 1
ATOM 1468 O O . PHE A 1 186 ? -4.729 15.184 -5.810 1.00 97.56 186 PHE A O 1
ATOM 1475 N N . LYS A 1 187 ? -6.605 16.063 -4.932 1.00 98.00 187 LYS A N 1
ATOM 1476 C CA . LYS A 1 187 ? -6.137 16.046 -3.541 1.00 98.00 187 LYS A CA 1
ATOM 1477 C C . LYS A 1 187 ? -6.441 14.705 -2.881 1.00 98.00 187 LYS A C 1
ATOM 1479 O O . LYS A 1 187 ? -7.515 14.153 -3.101 1.00 98.00 187 LYS A O 1
ATOM 1484 N N . TYR A 1 188 ? -5.511 14.204 -2.077 1.00 98.25 188 TYR A N 1
ATOM 1485 C CA . TYR A 1 188 ? -5.664 12.953 -1.331 1.00 98.25 188 TYR A CA 1
ATOM 1486 C C . TYR A 1 188 ? -4.858 12.983 -0.018 1.00 98.25 188 TYR A C 1
ATOM 1488 O O . TYR A 1 188 ? -3.948 13.810 0.094 1.00 98.25 188 TYR A O 1
ATOM 1496 N N . PRO A 1 189 ? -5.168 12.119 0.965 1.00 98.19 189 PRO A N 1
ATOM 1497 C CA . PRO A 1 189 ? -4.466 12.090 2.246 1.00 98.19 189 PRO A CA 1
ATOM 1498 C C . PRO A 1 189 ? -2.967 11.809 2.128 1.00 98.19 189 PRO A C 1
ATOM 1500 O O . PRO A 1 189 ? -2.543 10.917 1.393 1.00 98.19 189 PRO A O 1
ATOM 1503 N N . ALA A 1 190 ? -2.168 12.481 2.955 1.00 98.38 190 ALA A N 1
ATOM 1504 C CA . ALA A 1 190 ? -0.799 12.070 3.255 1.00 98.38 190 ALA A CA 1
ATOM 1505 C C . ALA A 1 190 ? -0.762 10.823 4.154 1.00 98.38 190 ALA A C 1
ATOM 1507 O O . ALA A 1 190 ? 0.114 9.974 3.986 1.00 98.38 190 ALA A O 1
ATOM 1508 N N . LEU A 1 191 ? -1.713 10.715 5.088 1.00 98.50 191 LEU A N 1
ATOM 1509 C CA . LEU A 1 191 ? -1.901 9.562 5.965 1.00 98.50 191 LEU A CA 1
ATOM 1510 C C . LEU A 1 191 ? -3.234 8.887 5.676 1.00 98.50 191 LEU A C 1
ATOM 1512 O O . LEU A 1 191 ? -4.269 9.542 5.615 1.00 98.50 191 LEU A O 1
ATOM 1516 N N . TYR A 1 192 ? -3.216 7.568 5.544 1.00 98.69 192 TYR A N 1
ATOM 1517 C CA . TYR A 1 192 ? -4.426 6.779 5.348 1.00 98.69 192 TYR A CA 1
ATOM 1518 C C . TYR A 1 192 ? -4.316 5.472 6.123 1.00 98.69 192 TYR A C 1
ATOM 1520 O O . TYR A 1 192 ? -3.243 4.869 6.153 1.00 98.69 192 TYR A O 1
ATOM 1528 N N . GLY A 1 193 ? -5.392 5.036 6.770 1.00 98.38 193 GLY A N 1
ATOM 1529 C CA . GLY A 1 193 ? -5.324 3.883 7.655 1.00 98.38 193 GLY A CA 1
ATOM 1530 C C . GLY A 1 193 ? -6.662 3.472 8.243 1.00 98.38 193 GLY A C 1
ATOM 1531 O O . GLY A 1 193 ? -7.652 4.198 8.156 1.00 98.38 193 GLY A O 1
ATOM 1532 N N . TRP A 1 194 ? -6.654 2.285 8.835 1.00 98.81 194 TRP A N 1
ATOM 1533 C CA . TRP A 1 194 ? -7.818 1.625 9.413 1.00 98.81 194 TRP A CA 1
ATOM 1534 C C . TRP A 1 194 ? -7.436 0.948 10.727 1.00 98.81 194 TRP A C 1
ATOM 1536 O O . TRP A 1 194 ? -6.325 0.426 10.852 1.00 98.81 194 TRP A O 1
ATOM 1546 N N . THR A 1 195 ? -8.358 0.946 11.683 1.00 98.44 195 THR A N 1
ATOM 1547 C CA . THR A 1 195 ? -8.343 0.045 12.833 1.00 98.44 195 THR A CA 1
ATOM 1548 C C . THR A 1 195 ? -9.168 -1.195 12.528 1.00 98.44 195 THR A C 1
ATOM 1550 O O . THR A 1 195 ? -10.117 -1.155 11.742 1.00 98.44 195 THR A O 1
ATOM 1553 N N . PHE A 1 196 ? -8.805 -2.293 13.175 1.00 98.25 196 PHE A N 1
ATOM 1554 C CA . PHE A 1 196 ? -9.484 -3.572 13.110 1.00 98.25 196 PHE A CA 1
ATOM 1555 C C . PHE A 1 196 ? -9.640 -4.127 14.519 1.00 98.25 196 PHE A C 1
ATOM 1557 O O . PHE A 1 196 ? -8.705 -4.046 15.314 1.00 98.25 196 PHE A O 1
ATOM 1564 N N . ASN A 1 197 ? -10.806 -4.682 14.839 1.00 96.69 197 ASN A N 1
ATOM 1565 C CA . ASN A 1 197 ? -11.045 -5.268 16.154 1.00 96.69 197 ASN A CA 1
ATOM 1566 C C . ASN A 1 197 ? -11.949 -6.507 16.089 1.00 96.69 197 ASN A C 1
ATOM 1568 O O . ASN A 1 197 ? -12.719 -6.694 15.143 1.00 96.69 197 ASN A O 1
ATOM 1572 N N . ASP A 1 198 ? -11.842 -7.359 17.105 1.00 95.62 198 ASP A N 1
ATOM 1573 C CA . ASP A 1 198 ? -12.698 -8.534 17.335 1.00 95.62 198 ASP A CA 1
ATOM 1574 C C . ASP A 1 198 ? -13.475 -8.447 18.669 1.00 95.62 198 ASP A C 1
ATOM 1576 O O . ASP A 1 198 ? -14.023 -9.439 19.151 1.00 95.62 198 ASP A O 1
ATOM 1580 N N . GLY A 1 199 ? -13.496 -7.260 19.288 1.00 91.94 199 GLY A N 1
ATOM 1581 C CA . GLY A 1 199 ? -14.035 -7.016 20.630 1.00 91.94 199 GLY A CA 1
ATOM 1582 C C . GLY A 1 199 ? -13.085 -7.346 21.792 1.00 91.94 199 GLY A C 1
ATOM 1583 O O . GLY A 1 199 ? -13.408 -7.017 22.931 1.00 91.94 199 GLY A O 1
ATOM 1584 N N . LYS A 1 200 ? -11.924 -7.967 21.538 1.00 90.75 200 LYS A N 1
ATOM 1585 C CA . LYS A 1 200 ? -10.903 -8.300 22.554 1.00 90.75 200 LYS A CA 1
ATOM 1586 C C . LYS A 1 200 ? -9.522 -7.748 22.213 1.00 90.75 200 LYS A C 1
ATOM 1588 O O . LYS A 1 200 ? -8.794 -7.308 23.095 1.00 90.75 200 LYS A O 1
ATOM 1593 N N . HIS A 1 201 ? -9.172 -7.773 20.939 1.00 93.12 201 HIS A N 1
ATOM 1594 C CA . HIS A 1 201 ? -7.909 -7.329 20.384 1.00 93.12 201 HIS A CA 1
ATOM 1595 C C . HIS A 1 201 ? -8.172 -6.175 19.422 1.00 93.12 201 HIS A C 1
ATOM 1597 O O . HIS A 1 201 ? -9.183 -6.156 18.714 1.00 93.12 201 HIS A O 1
ATOM 1603 N N . SER A 1 202 ? -7.242 -5.224 19.382 1.00 96.06 202 SER A N 1
ATOM 1604 C CA . SER A 1 202 ? -7.276 -4.110 18.442 1.00 96.06 202 SER A CA 1
ATOM 1605 C C . SER A 1 202 ? -5.969 -4.047 17.667 1.00 96.06 202 SER A C 1
ATOM 1607 O O . SER A 1 202 ? -4.874 -4.144 18.226 1.00 96.06 202 SER A O 1
ATOM 1609 N N . GLN A 1 203 ? -6.081 -3.884 16.359 1.00 98.06 203 GLN A N 1
ATOM 1610 C CA . GLN A 1 203 ? -4.958 -3.681 15.462 1.00 98.06 203 GLN A CA 1
ATOM 1611 C C . GLN A 1 203 ? -5.216 -2.461 14.590 1.00 98.06 203 GLN A C 1
ATOM 1613 O O . GLN A 1 203 ? -6.352 -2.045 14.392 1.00 98.06 203 GLN A O 1
ATOM 1618 N N . ALA A 1 204 ? -4.159 -1.878 14.043 1.00 98.44 204 ALA A N 1
ATOM 1619 C CA . ALA A 1 204 ? -4.287 -0.821 13.058 1.00 98.44 204 ALA A CA 1
ATOM 1620 C C . ALA A 1 204 ? -3.237 -0.969 11.966 1.00 98.44 204 ALA A C 1
ATOM 1622 O O . ALA A 1 204 ? -2.147 -1.499 12.192 1.00 98.44 204 ALA A O 1
ATOM 1623 N N . ILE A 1 205 ? -3.558 -0.455 10.785 1.00 98.75 205 ILE A N 1
ATOM 1624 C CA . ILE A 1 205 ? -2.605 -0.273 9.698 1.00 98.75 205 ILE A CA 1
ATOM 1625 C C . ILE A 1 205 ? -2.661 1.169 9.212 1.00 98.75 205 ILE A C 1
ATOM 1627 O O . ILE A 1 205 ? -3.736 1.710 8.959 1.00 98.75 205 ILE A O 1
ATOM 1631 N N . ILE A 1 206 ? -1.496 1.797 9.093 1.00 98.69 206 ILE A N 1
ATOM 1632 C CA . ILE A 1 206 ? -1.359 3.196 8.688 1.00 98.69 206 ILE A CA 1
ATOM 1633 C C . ILE A 1 206 ? -0.298 3.290 7.600 1.00 98.69 206 ILE A C 1
ATOM 1635 O O . ILE A 1 206 ? 0.827 2.820 7.773 1.00 98.69 206 ILE A O 1
ATOM 1639 N N . THR A 1 207 ? -0.643 3.921 6.484 1.00 98.69 207 THR A N 1
ATOM 1640 C CA . THR A 1 207 ? 0.291 4.280 5.416 1.00 98.69 207 THR A CA 1
ATOM 1641 C C . THR A 1 207 ? 0.630 5.760 5.487 1.00 98.69 207 THR A C 1
ATOM 1643 O O . THR A 1 207 ? -0.279 6.589 5.516 1.00 98.69 207 THR A O 1
ATOM 1646 N N . ASN A 1 208 ? 1.924 6.086 5.461 1.00 98.69 208 ASN A N 1
ATOM 1647 C CA . ASN A 1 208 ? 2.408 7.433 5.176 1.00 98.69 208 ASN A CA 1
ATOM 1648 C C . ASN A 1 208 ? 2.828 7.496 3.708 1.00 98.69 208 ASN A C 1
ATOM 1650 O O . ASN A 1 208 ? 3.821 6.888 3.310 1.00 98.69 208 ASN A O 1
ATOM 1654 N N . LEU A 1 209 ? 2.053 8.221 2.910 1.00 98.75 209 LEU A N 1
ATOM 1655 C CA . LEU A 1 209 ? 2.228 8.362 1.465 1.00 98.75 209 LEU A CA 1
ATOM 1656 C C . LEU A 1 209 ? 3.038 9.611 1.090 1.00 98.75 209 LEU A C 1
ATOM 1658 O O . LEU A 1 209 ? 3.258 9.869 -0.093 1.00 98.75 209 LEU A O 1
ATOM 1662 N N . SER A 1 210 ? 3.470 10.395 2.079 1.00 98.38 210 SER A N 1
ATOM 1663 C CA . SER A 1 210 ? 4.246 11.616 1.872 1.00 98.38 210 SER A CA 1
ATOM 1664 C C . SER A 1 210 ? 5.754 11.360 1.841 1.00 98.38 210 SER A C 1
ATOM 1666 O O . SER A 1 210 ? 6.253 10.319 2.277 1.00 98.38 210 SER A O 1
ATOM 1668 N N . ASN A 1 211 ? 6.493 12.368 1.377 1.00 97.75 211 ASN A N 1
ATOM 1669 C CA . ASN A 1 211 ? 7.952 12.425 1.468 1.00 97.75 211 ASN A CA 1
ATOM 1670 C C . ASN A 1 211 ? 8.465 12.913 2.835 1.00 97.75 211 ASN A C 1
ATOM 1672 O O . ASN A 1 211 ? 9.669 13.120 2.982 1.00 97.75 211 ASN A O 1
ATOM 1676 N N . GLN A 1 212 ? 7.586 13.112 3.818 1.00 97.62 212 GLN A N 1
ATOM 1677 C CA . GLN A 1 212 ? 7.939 13.604 5.145 1.00 97.62 212 GLN A CA 1
ATOM 1678 C C . GLN A 1 212 ? 7.746 12.513 6.192 1.00 97.62 212 GLN A C 1
ATOM 1680 O O . GLN A 1 212 ? 6.856 11.673 6.083 1.00 97.62 212 GLN A O 1
ATOM 1685 N N . ASN A 1 213 ? 8.570 12.540 7.237 1.00 98.00 213 ASN A N 1
ATOM 1686 C CA . ASN A 1 213 ? 8.280 11.769 8.438 1.00 98.00 213 ASN A CA 1
ATOM 1687 C C . ASN A 1 213 ? 7.163 12.489 9.202 1.00 98.00 213 ASN A C 1
ATOM 1689 O O . ASN A 1 213 ? 7.285 13.685 9.463 1.00 98.00 213 ASN A O 1
ATOM 1693 N N . ILE A 1 214 ? 6.097 11.775 9.556 1.00 97.62 214 ILE A N 1
ATOM 1694 C CA . ILE A 1 214 ? 4.929 12.359 10.223 1.00 97.62 214 ILE A CA 1
ATOM 1695 C C . ILE A 1 214 ? 4.805 11.769 11.624 1.00 97.62 214 ILE A C 1
ATOM 1697 O O . ILE A 1 214 ? 4.791 10.551 11.797 1.00 97.62 214 ILE A O 1
ATOM 1701 N N . ARG A 1 215 ? 4.715 12.639 12.631 1.00 96.56 215 ARG A N 1
ATOM 1702 C CA . ARG A 1 215 ? 4.382 12.256 14.006 1.00 96.56 215 ARG A CA 1
ATOM 1703 C C . ARG A 1 215 ? 2.871 12.147 14.140 1.00 96.56 215 ARG A C 1
ATOM 1705 O O . ARG A 1 215 ? 2.179 13.067 13.716 1.00 96.56 215 ARG A O 1
ATOM 1712 N N . ILE A 1 216 ? 2.381 11.076 14.753 1.00 96.00 216 ILE A N 1
ATOM 1713 C CA . ILE A 1 216 ? 0.968 10.963 15.131 1.00 96.00 216 ILE A CA 1
ATOM 1714 C C . ILE A 1 216 ? 0.835 10.654 16.619 1.00 96.00 216 ILE A C 1
ATOM 1716 O O . ILE A 1 216 ? 1.681 9.954 17.183 1.00 96.00 216 ILE A O 1
ATOM 1720 N N . ASN A 1 217 ? -0.241 11.160 17.222 1.00 95.50 217 ASN A N 1
ATOM 1721 C CA . ASN A 1 217 ? -0.680 10.766 18.555 1.00 95.50 217 ASN A CA 1
ATOM 1722 C C . ASN A 1 217 ? -1.572 9.514 18.434 1.00 95.50 217 ASN A C 1
ATOM 1724 O O . ASN A 1 217 ? -2.514 9.487 17.644 1.00 95.50 217 ASN A O 1
ATOM 1728 N N . LEU A 1 218 ? -1.241 8.473 19.192 1.00 96.38 218 LEU A N 1
ATOM 1729 C CA . LEU A 1 218 ? -1.932 7.191 19.240 1.00 96.38 218 LEU A CA 1
ATOM 1730 C C . LEU A 1 218 ? -3.076 7.158 20.253 1.00 96.38 218 LEU A C 1
ATOM 1732 O O . LEU A 1 218 ? -3.871 6.234 20.171 1.00 96.38 218 LEU A O 1
ATOM 1736 N N . GLU A 1 219 ? -3.216 8.139 21.145 1.00 94.75 219 GLU A N 1
ATOM 1737 C CA . GLU A 1 219 ? -4.287 8.196 22.158 1.00 94.75 219 GLU A CA 1
ATOM 1738 C C . GLU A 1 219 ? -5.694 8.216 21.543 1.00 94.75 219 GLU A C 1
ATOM 1740 O O . GLU A 1 219 ? -6.665 7.802 22.169 1.00 94.75 219 GLU A O 1
ATOM 1745 N N . GLN A 1 220 ? -5.814 8.673 20.293 1.00 88.75 220 GLN A N 1
ATOM 1746 C CA . GLN A 1 220 ? -7.073 8.646 19.541 1.00 88.75 220 GLN A CA 1
ATOM 1747 C C . GLN A 1 220 ? -7.397 7.262 18.951 1.00 88.75 220 GLN A C 1
ATOM 1749 O O . GLN A 1 220 ? -8.506 7.044 18.470 1.00 88.75 220 GLN A O 1
ATOM 1754 N N . ILE A 1 221 ? -6.432 6.340 18.954 1.00 93.81 221 ILE A N 1
ATOM 1755 C CA . ILE A 1 221 ? -6.518 5.016 18.321 1.00 93.81 221 ILE A CA 1
ATOM 1756 C C . ILE A 1 221 ? -6.443 3.902 19.378 1.00 93.81 221 ILE A C 1
ATOM 1758 O O . ILE A 1 221 ? -7.138 2.892 19.271 1.00 93.81 221 ILE A O 1
ATOM 1762 N N . PHE A 1 222 ? -5.612 4.086 20.403 1.00 95.31 222 PHE A N 1
ATOM 1763 C CA . PHE A 1 222 ? -5.326 3.133 21.469 1.00 95.31 222 PHE A CA 1
ATOM 1764 C C . PHE A 1 222 ? -5.262 3.845 22.822 1.00 95.31 222 PHE A C 1
ATOM 1766 O O . PHE A 1 222 ? -4.838 4.992 22.911 1.00 95.31 222 PHE A O 1
ATOM 1773 N N . SER A 1 223 ? -5.640 3.141 23.887 1.00 92.69 223 SER A N 1
ATOM 1774 C CA . SER A 1 223 ? -5.620 3.667 25.258 1.00 92.69 223 SER A CA 1
ATOM 1775 C C . SER A 1 223 ? -4.317 3.401 26.019 1.00 92.69 223 SER A C 1
ATOM 1777 O O . SER A 1 223 ? -4.162 3.897 27.129 1.00 92.69 223 SER A O 1
ATOM 1779 N N . ASP A 1 224 ? -3.420 2.580 25.470 1.00 93.62 224 ASP A N 1
ATOM 1780 C CA . ASP A 1 224 ? -2.167 2.165 26.107 1.00 93.62 224 ASP A CA 1
ATOM 1781 C C . ASP A 1 224 ? -1.123 1.803 25.035 1.00 93.62 224 ASP A C 1
ATOM 1783 O O . ASP A 1 224 ? -1.388 1.838 23.828 1.00 93.62 224 ASP A O 1
ATOM 1787 N N . SER A 1 225 ? 0.065 1.432 25.497 1.00 95.69 225 SER A N 1
ATOM 1788 C CA . SER A 1 225 ? 1.185 0.922 24.730 1.00 95.69 225 SER A CA 1
ATOM 1789 C C . SER A 1 225 ? 0.778 -0.150 23.738 1.00 95.69 225 SER A C 1
ATOM 1791 O O . SER A 1 225 ? 0.093 -1.126 24.048 1.00 95.69 225 SER A O 1
ATOM 1793 N N . VAL A 1 226 ? 1.275 0.029 22.519 1.00 96.62 226 VAL A N 1
ATOM 1794 C CA . VAL A 1 226 ? 1.090 -0.905 21.416 1.00 96.62 226 VAL A CA 1
ATOM 1795 C C . VAL A 1 226 ? 2.428 -1.434 20.954 1.00 96.62 226 VAL A C 1
ATOM 1797 O O . VAL A 1 226 ? 3.439 -0.729 20.978 1.00 96.62 226 VAL A O 1
ATOM 1800 N N . SER A 1 227 ? 2.425 -2.673 20.480 1.00 97.44 227 SER A N 1
ATOM 1801 C CA . SER A 1 227 ? 3.511 -3.169 19.642 1.00 97.44 227 SER A CA 1
ATOM 1802 C C . SER A 1 227 ? 3.336 -2.647 18.218 1.00 97.44 227 SER A C 1
ATOM 1804 O O . SER A 1 227 ? 2.208 -2.469 17.749 1.00 97.44 227 SER A O 1
ATOM 1806 N N . TYR A 1 228 ? 4.437 -2.401 17.513 1.00 97.94 228 TYR A N 1
ATOM 1807 C CA . TYR A 1 228 ? 4.381 -1.995 16.114 1.00 97.94 228 TYR A CA 1
ATOM 1808 C C . TYR A 1 228 ? 5.369 -2.740 15.230 1.00 97.94 228 TYR A C 1
ATOM 1810 O O . TYR A 1 228 ? 6.385 -3.265 15.682 1.00 97.94 228 TYR A O 1
ATOM 1818 N N . GLN A 1 229 ? 5.075 -2.724 13.933 1.00 97.94 229 GLN A N 1
ATOM 1819 C CA . GLN A 1 229 ? 5.983 -3.118 12.869 1.00 97.94 229 GLN A CA 1
ATOM 1820 C C . GLN A 1 229 ? 5.910 -2.094 11.736 1.00 97.94 229 GLN A C 1
ATOM 1822 O O . GLN A 1 229 ? 4.840 -1.823 11.195 1.00 97.94 229 GLN A O 1
ATOM 1827 N N . GLN A 1 230 ? 7.055 -1.524 11.372 1.00 97.69 230 GLN A N 1
ATOM 1828 C CA . GLN A 1 230 ? 7.187 -0.474 10.365 1.00 97.69 230 GLN A CA 1
ATOM 1829 C C . GLN A 1 230 ? 8.060 -0.927 9.212 1.00 97.69 230 GLN A C 1
ATOM 1831 O O . GLN A 1 230 ? 9.211 -1.308 9.437 1.00 97.69 230 GLN A O 1
ATOM 1836 N N . PHE A 1 231 ? 7.536 -0.821 7.990 1.00 98.31 231 PHE A N 1
ATOM 1837 C CA . PHE A 1 231 ? 8.284 -1.023 6.752 1.00 98.31 231 PHE A CA 1
ATOM 1838 C C . PHE A 1 231 ? 8.387 0.287 5.975 1.00 98.31 231 PHE A C 1
ATOM 1840 O O . PHE A 1 231 ? 7.382 0.958 5.732 1.00 98.31 231 PHE A O 1
ATOM 1847 N N . SER A 1 232 ? 9.601 0.633 5.552 1.00 98.12 232 SER A N 1
ATOM 1848 C CA . SER A 1 232 ? 9.858 1.775 4.674 1.00 98.12 232 SER A CA 1
ATOM 1849 C C . SER A 1 232 ? 11.027 1.511 3.727 1.00 98.12 232 SER A C 1
ATOM 1851 O O . SER A 1 232 ? 11.929 0.715 4.007 1.00 98.12 232 SER A O 1
ATOM 1853 N N . ALA A 1 233 ? 11.013 2.194 2.589 1.00 97.44 233 ALA A N 1
ATOM 1854 C CA . ALA A 1 233 ? 12.112 2.238 1.634 1.00 97.44 233 ALA A CA 1
ATOM 1855 C C . ALA A 1 233 ? 12.007 3.521 0.797 1.00 97.44 233 ALA A C 1
ATOM 1857 O O . ALA A 1 233 ? 10.989 4.216 0.831 1.00 97.44 233 ALA A O 1
ATOM 1858 N N . ALA A 1 234 ? 13.053 3.841 0.031 1.00 97.19 234 ALA A N 1
ATOM 1859 C CA . ALA A 1 234 ? 12.928 4.895 -0.967 1.00 97.19 234 ALA A CA 1
ATOM 1860 C C . ALA A 1 234 ? 11.887 4.467 -2.026 1.00 97.19 234 ALA A C 1
ATOM 1862 O O . ALA A 1 234 ? 11.832 3.284 -2.368 1.00 97.19 234 ALA A O 1
ATOM 1863 N N . PRO A 1 235 ? 11.078 5.391 -2.578 1.00 97.56 235 PRO A N 1
ATOM 1864 C CA . PRO A 1 235 ? 10.007 5.056 -3.524 1.00 97.56 235 PRO A CA 1
ATOM 1865 C C . PRO A 1 235 ? 10.451 4.168 -4.695 1.00 97.56 235 PRO A C 1
ATOM 1867 O O . PRO A 1 235 ? 9.775 3.204 -5.053 1.00 97.56 235 PRO A O 1
ATOM 1870 N N . GLN A 1 236 ? 11.626 4.456 -5.257 1.00 96.56 236 GLN A N 1
ATOM 1871 C CA . GLN A 1 236 ? 12.197 3.741 -6.401 1.00 96.56 236 GLN A CA 1
ATOM 1872 C C . GLN A 1 236 ? 12.914 2.431 -6.026 1.00 96.56 236 GLN A C 1
ATOM 1874 O O . GLN A 1 236 ? 13.370 1.716 -6.915 1.00 96.56 236 GLN A O 1
ATOM 1879 N N . THR A 1 237 ? 13.036 2.075 -4.742 1.00 96.62 237 THR A N 1
ATOM 1880 C CA . THR A 1 237 ? 13.725 0.839 -4.343 1.00 96.62 237 THR A CA 1
ATOM 1881 C C . THR A 1 237 ? 13.018 -0.376 -4.943 1.00 96.62 237 THR A C 1
ATOM 1883 O O . THR A 1 237 ? 11.860 -0.642 -4.626 1.00 96.62 237 THR A O 1
ATOM 1886 N N . LEU A 1 238 ? 13.722 -1.143 -5.781 1.00 95.94 238 LEU A N 1
ATOM 1887 C CA . LEU A 1 238 ? 13.233 -2.415 -6.311 1.00 95.94 238 LEU A CA 1
ATOM 1888 C C . LEU A 1 238 ? 13.297 -3.490 -5.222 1.00 95.94 238 LEU A C 1
ATOM 1890 O O . LEU A 1 238 ? 14.364 -3.783 -4.676 1.00 95.94 238 LEU A O 1
ATOM 1894 N N . ILE A 1 239 ? 12.154 -4.093 -4.906 1.00 94.69 239 ILE A N 1
ATOM 1895 C CA . ILE A 1 239 ? 12.062 -5.079 -3.830 1.00 94.69 239 ILE A CA 1
ATOM 1896 C C . ILE A 1 239 ? 12.410 -6.464 -4.369 1.00 94.69 239 ILE A C 1
ATOM 1898 O O . ILE A 1 239 ? 11.612 -7.094 -5.060 1.00 94.69 239 ILE A O 1
ATOM 1902 N N . LYS A 1 240 ? 13.609 -6.942 -4.030 1.00 90.75 240 LYS A N 1
ATOM 1903 C CA . LYS A 1 240 ? 14.126 -8.275 -4.400 1.00 90.75 240 LYS A CA 1
ATOM 1904 C C . LYS A 1 240 ? 13.939 -9.357 -3.321 1.00 90.75 240 LYS A C 1
ATOM 1906 O O . LYS A 1 240 ? 14.294 -10.524 -3.518 1.00 90.75 240 LYS A O 1
ATOM 1911 N N . GLY A 1 241 ? 13.383 -8.952 -2.185 1.00 84.69 241 GLY A N 1
ATOM 1912 C CA . GLY A 1 241 ? 13.237 -9.727 -0.962 1.00 84.69 241 GLY A CA 1
ATOM 1913 C C . GLY A 1 241 ? 13.126 -8.804 0.253 1.00 84.69 241 GLY A C 1
ATOM 1914 O O . GLY A 1 241 ? 13.038 -7.581 0.120 1.00 84.69 241 GLY A O 1
ATOM 1915 N N . ASN A 1 242 ? 13.134 -9.387 1.450 1.00 75.75 242 ASN A N 1
ATOM 1916 C CA . ASN A 1 242 ? 12.903 -8.652 2.697 1.00 75.75 242 ASN A CA 1
ATOM 1917 C C . ASN A 1 242 ? 14.068 -7.735 3.099 1.00 75.75 242 ASN A C 1
ATOM 1919 O O . ASN A 1 242 ? 13.869 -6.832 3.906 1.00 75.75 242 ASN A O 1
ATOM 1923 N N . GLU A 1 243 ? 15.260 -7.980 2.560 1.00 75.69 243 GLU A N 1
ATOM 1924 C CA . GLU A 1 243 ? 16.526 -7.372 2.968 1.00 75.69 243 GLU A CA 1
ATOM 1925 C C . GLU A 1 243 ? 16.703 -5.907 2.549 1.00 75.69 243 GLU A C 1
ATOM 1927 O O . GLU A 1 243 ? 17.515 -5.200 3.134 1.00 75.69 243 GLU A O 1
ATOM 1932 N N . VAL A 1 244 ? 15.953 -5.436 1.551 1.00 76.25 244 VAL A N 1
ATOM 1933 C CA . VAL A 1 244 ? 16.050 -4.048 1.056 1.00 76.25 244 VAL A CA 1
ATOM 1934 C C . VAL A 1 244 ? 15.052 -3.097 1.719 1.00 76.25 244 VAL A C 1
ATOM 1936 O O . VAL A 1 244 ? 15.059 -1.898 1.448 1.00 76.25 244 VAL A O 1
ATOM 1939 N N . ILE A 1 245 ? 14.188 -3.628 2.585 1.00 86.69 245 ILE A N 1
ATOM 1940 C CA . ILE A 1 245 ? 13.178 -2.867 3.317 1.00 86.69 245 ILE A CA 1
ATOM 1941 C C . ILE A 1 245 ? 13.728 -2.567 4.707 1.00 86.69 245 ILE A C 1
ATOM 1943 O O . ILE A 1 245 ? 14.158 -3.478 5.417 1.00 86.69 245 ILE A O 1
ATOM 1947 N N . LYS A 1 246 ? 13.667 -1.302 5.131 1.00 89.88 246 LYS A N 1
ATOM 1948 C CA . LYS A 1 246 ? 13.952 -0.938 6.520 1.00 89.88 246 LYS A CA 1
ATOM 1949 C C . LYS A 1 246 ? 12.804 -1.433 7.387 1.00 89.88 246 LYS A C 1
ATOM 1951 O O . LYS A 1 246 ? 11.655 -1.061 7.155 1.00 89.88 246 LYS A O 1
ATOM 1956 N N . ARG A 1 247 ? 13.124 -2.278 8.367 1.00 92.06 247 ARG A N 1
ATOM 1957 C CA . ARG A 1 247 ? 12.162 -2.858 9.306 1.00 92.06 247 ARG A CA 1
ATOM 1958 C C . ARG A 1 247 ? 12.471 -2.367 10.707 1.00 92.06 247 ARG A C 1
ATOM 1960 O O . ARG A 1 247 ? 13.623 -2.415 11.129 1.00 92.06 247 ARG A O 1
ATOM 1967 N N . LYS A 1 248 ? 11.442 -1.922 11.415 1.00 94.06 248 LYS A N 1
ATOM 1968 C CA . LYS A 1 248 ? 11.524 -1.587 12.835 1.00 94.06 248 LYS A CA 1
ATOM 1969 C C . LYS A 1 248 ? 10.333 -2.199 13.555 1.00 94.06 248 LYS A C 1
ATOM 1971 O O . LYS A 1 248 ? 9.214 -2.068 13.066 1.00 94.06 248 LYS A O 1
ATOM 1976 N N . SER A 1 249 ? 10.587 -2.835 14.689 1.00 92.62 249 SER A N 1
ATOM 1977 C CA . SER A 1 249 ? 9.550 -3.327 15.590 1.00 92.62 249 SER A CA 1
ATOM 1978 C C . SER A 1 249 ? 9.930 -2.979 17.017 1.00 92.62 249 SER A C 1
ATOM 1980 O O . SER A 1 249 ? 11.095 -3.127 17.380 1.00 92.62 249 SER A O 1
ATOM 1982 N N . ASP A 1 250 ? 8.970 -2.485 17.786 1.00 95.25 250 ASP A N 1
ATOM 1983 C CA . ASP A 1 250 ? 9.157 -2.072 19.178 1.00 95.25 250 ASP A CA 1
ATOM 1984 C C . ASP A 1 250 ? 7.779 -1.890 19.842 1.00 95.25 250 ASP A C 1
ATOM 1986 O O . ASP A 1 250 ? 6.744 -2.149 19.219 1.00 95.25 250 ASP A O 1
ATOM 1990 N N . THR A 1 251 ? 7.764 -1.406 21.079 1.00 94.81 251 THR A N 1
ATOM 1991 C CA . THR A 1 251 ? 6.575 -0.864 21.750 1.00 94.81 251 THR A CA 1
ATOM 1992 C C . THR A 1 251 ? 6.602 0.659 21.773 1.00 94.81 251 THR A C 1
ATOM 1994 O O . THR A 1 251 ? 7.676 1.259 21.824 1.00 94.81 251 THR A O 1
ATOM 1997 N N . VAL A 1 252 ? 5.439 1.310 21.726 1.00 96.12 252 VAL A N 1
ATOM 1998 C CA . VAL A 1 252 ? 5.366 2.777 21.746 1.00 96.12 252 VAL A CA 1
ATOM 1999 C C . VAL A 1 252 ? 4.042 3.298 22.306 1.00 96.12 252 VAL A C 1
ATOM 2001 O O . VAL A 1 252 ? 2.990 2.705 22.070 1.00 96.12 252 VAL A O 1
ATOM 2004 N N . PHE A 1 253 ? 4.116 4.423 23.020 1.00 94.69 253 PHE A N 1
ATOM 2005 C CA . PHE A 1 253 ? 3.002 5.275 23.446 1.00 94.69 253 PHE A CA 1
ATOM 2006 C C . PHE A 1 253 ? 3.554 6.617 23.967 1.00 94.69 253 PHE A C 1
ATOM 2008 O O . PHE A 1 253 ? 4.678 6.625 24.476 1.00 94.69 253 PHE A O 1
ATOM 2015 N N . PRO A 1 254 ? 2.828 7.746 23.885 1.00 95.38 254 PRO A N 1
ATOM 2016 C CA . PRO A 1 254 ? 1.585 7.964 23.142 1.00 95.38 254 PRO A CA 1
ATOM 2017 C C . PRO A 1 254 ? 1.828 8.324 21.673 1.00 95.38 254 PRO A C 1
ATOM 2019 O O . PRO A 1 254 ? 0.887 8.398 20.900 1.00 95.38 254 PRO A O 1
ATOM 2022 N N . GLU A 1 255 ? 3.072 8.544 21.245 1.00 96.44 255 GLU A N 1
ATOM 2023 C CA . GLU A 1 255 ? 3.365 9.041 19.899 1.00 96.44 255 GLU A CA 1
ATOM 2024 C C . GLU A 1 255 ? 4.258 8.099 19.108 1.00 96.44 255 GLU A C 1
ATOM 2026 O O . GLU A 1 255 ? 5.258 7.599 19.617 1.00 96.44 255 GLU A O 1
ATOM 2031 N N . ILE A 1 256 ? 3.975 7.955 17.815 1.00 97.44 256 ILE A N 1
ATOM 2032 C CA . ILE A 1 256 ? 4.842 7.230 16.887 1.00 97.44 256 ILE A CA 1
ATOM 2033 C C . ILE A 1 256 ? 5.264 8.124 15.723 1.00 97.44 256 ILE A C 1
ATOM 2035 O O . ILE A 1 256 ? 4.502 8.944 15.209 1.00 97.44 256 ILE A O 1
ATOM 2039 N N . MET A 1 257 ? 6.513 7.947 15.294 1.00 97.81 257 MET A N 1
ATOM 2040 C CA . MET A 1 257 ? 7.026 8.534 14.064 1.00 97.81 257 MET A CA 1
ATOM 2041 C C . MET A 1 257 ? 6.777 7.591 12.894 1.00 97.81 257 MET A C 1
ATOM 2043 O O . MET A 1 257 ? 7.315 6.487 12.875 1.00 97.81 257 MET A O 1
ATOM 2047 N N . LEU A 1 258 ? 6.004 8.034 11.908 1.00 98.06 258 LEU A N 1
ATOM 2048 C CA . LEU A 1 258 ? 5.757 7.321 10.661 1.00 98.06 258 LEU A CA 1
ATOM 2049 C C . LEU A 1 258 ? 6.783 7.779 9.616 1.00 98.06 258 LEU A C 1
ATOM 2051 O O . LEU A 1 258 ? 6.715 8.931 9.177 1.00 98.06 258 LEU A O 1
ATOM 2055 N N . PRO A 1 259 ? 7.734 6.928 9.189 1.00 98.31 259 PRO A N 1
ATOM 2056 C CA . PRO A 1 259 ? 8.710 7.316 8.175 1.00 98.31 259 PRO A CA 1
ATOM 2057 C C . PRO A 1 259 ? 8.036 7.743 6.866 1.00 98.31 259 PRO A C 1
ATOM 2059 O O . PRO A 1 259 ? 6.955 7.248 6.543 1.00 98.31 259 PRO A O 1
ATOM 2062 N N . ALA A 1 260 ? 8.679 8.617 6.094 1.00 98.25 260 ALA A N 1
ATOM 2063 C CA . ALA A 1 260 ? 8.265 8.912 4.725 1.00 98.25 260 ALA A CA 1
ATOM 2064 C C . ALA A 1 260 ? 8.099 7.614 3.919 1.00 98.25 260 ALA A C 1
ATOM 2066 O O . ALA A 1 260 ? 8.912 6.694 4.061 1.00 98.25 260 ALA A O 1
ATOM 2067 N N . TYR A 1 261 ? 7.063 7.554 3.078 1.00 98.62 261 TYR A N 1
ATOM 2068 C CA . TYR A 1 261 ? 6.745 6.399 2.234 1.00 98.62 261 TYR A CA 1
ATOM 2069 C C . TYR A 1 261 ? 6.800 5.074 3.003 1.00 98.62 261 TYR A C 1
ATOM 2071 O O . TYR A 1 261 ? 7.664 4.227 2.767 1.00 98.62 261 TYR A O 1
ATOM 2079 N N . SER A 1 262 ? 5.897 4.890 3.959 1.00 98.69 262 SER A N 1
ATOM 2080 C CA . SER A 1 262 ? 5.918 3.733 4.853 1.00 98.69 262 SER A CA 1
ATOM 2081 C C . SER A 1 262 ? 4.545 3.125 5.083 1.00 98.69 262 SER A C 1
ATOM 2083 O O . SER A 1 262 ? 3.510 3.735 4.816 1.00 98.69 262 SER A O 1
ATOM 2085 N N . VAL A 1 263 ? 4.561 1.906 5.612 1.00 98.75 263 VAL A N 1
ATOM 2086 C CA . VAL A 1 263 ? 3.407 1.245 6.217 1.00 98.75 263 VAL A CA 1
ATOM 2087 C C . VAL A 1 263 ? 3.774 0.822 7.636 1.00 98.75 263 VAL A C 1
ATOM 2089 O O . VAL A 1 263 ? 4.870 0.317 7.890 1.00 98.75 263 VAL A O 1
ATOM 2092 N N . THR A 1 264 ? 2.847 1.043 8.559 1.00 98.69 264 THR A N 1
ATOM 2093 C CA . THR A 1 264 ? 2.968 0.721 9.978 1.00 98.69 264 THR A CA 1
ATOM 2094 C C . THR A 1 264 ? 1.789 -0.144 10.390 1.00 98.69 264 THR A C 1
ATOM 2096 O O . THR A 1 264 ? 0.649 0.287 10.237 1.00 98.69 264 THR A O 1
ATOM 2099 N N . LYS A 1 265 ? 2.056 -1.333 10.930 1.00 98.38 265 LYS A N 1
ATOM 2100 C CA . LYS A 1 265 ? 1.076 -2.130 11.671 1.00 98.38 265 LYS A CA 1
ATOM 2101 C C . LYS A 1 265 ? 1.237 -1.844 13.162 1.00 98.38 265 LYS A C 1
ATOM 2103 O O . LYS A 1 265 ? 2.367 -1.824 13.646 1.00 98.38 265 LYS A O 1
ATOM 2108 N N . LEU A 1 266 ? 0.132 -1.652 13.870 1.00 98.19 266 LEU A N 1
ATOM 2109 C CA . LEU A 1 266 ? 0.060 -1.480 15.322 1.00 98.19 266 LEU A CA 1
ATOM 2110 C C . LEU A 1 266 ? -0.827 -2.587 15.891 1.00 98.19 266 LEU A C 1
ATOM 2112 O O . LEU A 1 266 ? -1.811 -2.972 15.258 1.00 98.19 266 LEU A O 1
ATOM 2116 N N . SER A 1 267 ? -0.498 -3.096 17.071 1.00 97.06 267 SER A N 1
ATOM 2117 C CA . SER A 1 267 ? -1.297 -4.115 17.753 1.00 97.06 267 SER A CA 1
ATOM 2118 C C . SER A 1 267 ? -1.319 -3.840 19.252 1.00 97.06 267 SER A C 1
ATOM 2120 O O . SER A 1 267 ? -0.257 -3.668 19.862 1.00 97.06 267 SER A O 1
ATOM 2122 N N . SER A 1 268 ? -2.520 -3.818 19.838 1.00 93.81 268 SER A N 1
ATOM 2123 C CA . SER A 1 268 ? -2.712 -3.720 21.285 1.00 93.81 268 SER A CA 1
ATOM 2124 C C . SER A 1 268 ? -1.950 -4.834 21.994 1.00 93.81 268 SER A C 1
ATOM 2126 O O . SER A 1 268 ? -1.971 -5.983 21.542 1.00 93.81 268 SER A O 1
ATOM 2128 N N . LEU A 1 269 ? -1.289 -4.510 23.102 1.00 88.44 269 LEU A N 1
ATOM 2129 C CA . LEU A 1 269 ? -0.669 -5.532 23.937 1.00 88.44 269 LEU A CA 1
ATOM 2130 C C . LEU A 1 269 ? -1.757 -6.380 24.626 1.00 88.44 269 LEU A C 1
ATOM 2132 O O . LEU A 1 269 ? -2.842 -5.863 24.902 1.00 88.44 269 LEU A O 1
ATOM 2136 N N . PRO A 1 270 ? -1.504 -7.673 24.895 1.00 76.12 270 PRO A N 1
ATOM 2137 C CA . PRO A 1 270 ? -2.424 -8.489 25.678 1.00 76.12 270 PRO A CA 1
ATOM 2138 C C . PRO A 1 270 ? -2.655 -7.855 27.054 1.00 76.12 270 PRO A C 1
ATOM 2140 O O . PRO A 1 270 ? -1.693 -7.518 27.744 1.00 76.12 270 PRO A O 1
ATOM 2143 N N . SER A 1 271 ? -3.916 -7.707 27.459 1.00 65.31 271 SER A N 1
ATOM 2144 C CA . SER A 1 271 ? -4.248 -7.384 28.848 1.00 65.31 271 SER A CA 1
ATOM 2145 C C . SER A 1 271 ? -3.930 -8.607 29.715 1.00 65.31 271 SER A C 1
ATOM 2147 O O . SER A 1 271 ? -4.447 -9.691 29.437 1.00 65.31 271 SER A O 1
ATOM 2149 N N . PHE A 1 272 ? -3.046 -8.446 30.702 1.00 50.38 272 PHE A N 1
ATOM 2150 C CA . PHE A 1 272 ? -2.731 -9.478 31.699 1.00 50.38 272 PHE A CA 1
ATOM 2151 C C . PHE A 1 272 ? -3.757 -9.498 32.832 1.00 50.38 272 PHE A C 1
ATOM 2153 O O . PHE A 1 272 ? -4.244 -8.404 33.200 1.00 50.38 272 PHE A O 1
#

pLDDT: mean 92.77, std 9.08, range [50.38, 98.81]

Radius of gyration: 18.78 Å; chains: 1; bounding box: 56×37×61 Å

Foldseek 3Di:
DDPDQADEDAAAWEQQDPDDFDPPDFPLRDDPVSLLQRLCRLVVSLVVCVVDVVNVPPDLRHAYAHQEYAHDFQCPDPDPVSRRNRQFQFLSRQSSLLSNVLSLVVRPSHPYHQFPDDEAARRGHQFDQAQQRYDGVRDSNRGFDHRFGTSNVVNVVLVCVQAPQFDDKDWDDPPVFDWTAYPPRDIDGQKTKMWTHPPQKIKMKMWRSAQAWDKDFCVSPDVDKKKKKKWDARRRHRDRHDVRIDIDIDIDPGMDIHHHGMMMMIIDDHDD

Secondary structure (DSSP, 8-state):
----SEEEEEEEEE----SPPPTTPPSS---GGGHHHHHTHHHHHHHHHHT-HHHHTS-TTSEEEEEEEEEE---S-SSTTT----STTBHHHHHHHHHHHHHGGG-TTEEEEEES-SEE-TTT-SEE-STT----TT-TT----TT-B-HHHHHHHHHHHHHTT--EEEEPP-SSPPEEE-GGG-EEESEEEEEEE-SS-EEEEEEE-SSS-EEEESTTT-SS-EEEEEEE--TT-B-SSGGGSEEEEEEE-SEEEE-SSEEEEEEEPPP-